Protein AF-A0A7S0WF38-F1 (afdb_monomer_lite)

InterPro domains:
  IPR011990 Tetratricopeptide-like helical domain superfamily [G3DSA:1.25.40.10] (72-192)
  IPR011990 Tetratricopeptide-like helical domain superfamily [SSF48452] (88-186)
  IPR019734 Tetratricopeptide repeat [SM00028] (87-120)
  IPR019734 Tetratricopeptide repeat [SM00028] (128-161)
  IPR019734 Tetratricopeptide repeat [SM00028] (162-195)
  IPR052758 Steroid receptor co-chaperone [PTHR44200] (46-249)

Secondary structure (DSSP, 8-state):
-HHHHHHHHSTT-HHHHHHHHHHHHTT--TT--S-----SHHHHHHHHHHHHHTT-HHHHHHHHHHHHHTT---HHHHHHHHHHHHHHHHHHHHHHHHHTT-HHHHHHHHHHHHHTTTT-GGGHHHHHHHHHHHHHHHHHTT-HHHHHHHHHHHHHH-TT-HHHHHHHHHHHHHTT-HHHHHHHHHHHHHHHHHSSS--HHHHHHHHHHHHHHHHHHHHHHHHHHHHHHGGGS-HHHHTT--TT--TT-

Radius of gyration: 25.92 Å; chains: 1; bounding box: 72×46×80 Å

Organism: NCBI:txid1411642

Structure (mmCIF, N/CA/C/O backbone):
data_AF-A0A7S0WF38-F1
#
_entry.id   AF-A0A7S0WF38-F1
#
loop_
_atom_site.group_PDB
_atom_site.id
_atom_site.type_symbol
_atom_site.label_atom_id
_atom_site.label_alt_id
_atom_site.label_comp_id
_atom_site.label_asym_id
_atom_site.label_entity_id
_atom_site.label_seq_id
_atom_site.pdbx_PDB_ins_code
_atom_site.Cartn_x
_atom_site.Cartn_y
_atom_site.Cartn_z
_atom_site.occupancy
_atom_site.B_iso_or_equiv
_atom_site.auth_seq_id
_atom_site.auth_comp_id
_atom_site.auth_asym_id
_atom_site.auth_atom_id
_atom_site.pdbx_PDB_model_num
ATOM 1 N N . ARG A 1 1 ? 0.171 -3.123 30.421 1.00 80.69 1 ARG A N 1
ATOM 2 C CA . ARG A 1 1 ? -0.201 -1.789 29.886 1.00 80.69 1 ARG A CA 1
ATOM 3 C C . ARG A 1 1 ? 0.989 -1.017 29.299 1.00 80.69 1 ARG A C 1
ATOM 5 O O . ARG A 1 1 ? 1.038 -0.914 28.085 1.00 80.69 1 ARG A O 1
ATOM 12 N N . LEU A 1 2 ? 1.968 -0.555 30.096 1.00 86.88 2 LEU A N 1
ATOM 13 C CA . LEU A 1 2 ? 3.115 0.240 29.596 1.00 86.88 2 LEU A CA 1
ATOM 14 C C . LEU A 1 2 ? 3.888 -0.435 28.449 1.00 86.88 2 LEU A C 1
ATOM 16 O O . LEU A 1 2 ? 4.239 0.218 27.475 1.00 86.88 2 LEU A O 1
ATOM 20 N N . ARG A 1 3 ? 4.089 -1.760 28.518 1.00 89.12 3 ARG A N 1
ATOM 21 C CA . ARG A 1 3 ? 4.707 -2.533 27.427 1.00 89.12 3 ARG A CA 1
ATOM 22 C C . ARG A 1 3 ? 3.927 -2.423 26.110 1.00 89.12 3 ARG A C 1
ATOM 24 O O . ARG A 1 3 ? 4.533 -2.185 25.076 1.00 89.12 3 ARG A O 1
ATOM 31 N N . ALA A 1 4 ? 2.600 -2.558 26.149 1.00 89.31 4 ALA A N 1
ATOM 32 C CA . ALA A 1 4 ? 1.752 -2.416 24.966 1.00 89.31 4 ALA A CA 1
ATOM 33 C C . ALA A 1 4 ? 1.817 -0.988 24.400 1.00 89.31 4 ALA A C 1
ATOM 35 O O . ALA A 1 4 ? 1.954 -0.803 23.196 1.00 89.31 4 ALA A O 1
ATOM 36 N N . GLU A 1 5 ? 1.783 0.024 25.273 1.00 90.00 5 GLU A N 1
ATOM 37 C CA . GLU A 1 5 ? 1.924 1.430 24.876 1.00 90.00 5 GLU A CA 1
ATOM 38 C C . GLU A 1 5 ? 3.274 1.698 24.201 1.00 90.00 5 GLU A C 1
ATOM 40 O O . GLU A 1 5 ? 3.301 2.315 23.139 1.00 90.00 5 GLU A O 1
ATOM 45 N N . ALA A 1 6 ? 4.371 1.183 24.762 1.00 90.50 6 ALA A N 1
ATOM 46 C CA . ALA A 1 6 ? 5.704 1.306 24.181 1.00 90.50 6 ALA A CA 1
ATOM 47 C C . ALA A 1 6 ? 5.804 0.612 22.812 1.00 90.50 6 ALA A C 1
ATOM 49 O O . ALA A 1 6 ? 6.322 1.202 21.866 1.00 90.50 6 ALA A O 1
ATOM 50 N N . LEU A 1 7 ? 5.256 -0.601 22.672 1.00 91.62 7 LEU A N 1
ATOM 51 C CA . LEU A 1 7 ? 5.232 -1.314 21.390 1.00 91.62 7 LEU A CA 1
ATOM 52 C C . LEU A 1 7 ? 4.455 -0.539 20.313 1.00 91.62 7 LEU A C 1
ATOM 54 O O . LEU A 1 7 ? 4.892 -0.497 19.169 1.00 91.62 7 LEU A O 1
ATOM 58 N N . LEU A 1 8 ? 3.354 0.133 20.668 1.00 90.44 8 LEU A N 1
ATOM 59 C CA . LEU A 1 8 ? 2.580 0.959 19.729 1.00 90.44 8 LEU A CA 1
ATOM 60 C C . LEU A 1 8 ? 3.291 2.248 19.286 1.00 90.44 8 LEU A C 1
ATOM 62 O O . LEU A 1 8 ? 2.873 2.857 18.301 1.00 90.44 8 LEU A O 1
ATOM 66 N N . LEU A 1 9 ? 4.326 2.689 20.005 1.00 86.69 9 LEU A N 1
ATOM 67 C CA . LEU A 1 9 ? 5.149 3.838 19.612 1.00 86.69 9 LEU A CA 1
ATOM 68 C C . LEU A 1 9 ? 6.286 3.439 18.662 1.00 86.69 9 LEU A C 1
ATOM 70 O O . LEU A 1 9 ? 6.791 4.288 17.927 1.00 86.69 9 LEU A O 1
ATOM 74 N N . LEU A 1 10 ? 6.684 2.164 18.660 1.00 87.44 10 LEU A N 1
ATOM 75 C CA . LEU A 1 10 ? 7.768 1.663 17.824 1.00 87.44 10 LEU A CA 1
ATOM 76 C C . LEU A 1 10 ? 7.262 1.317 16.408 1.00 87.44 10 LEU A C 1
ATOM 78 O O . LEU A 1 10 ? 6.326 0.524 16.263 1.00 87.44 10 LEU A O 1
ATOM 82 N N . PRO A 1 11 ? 7.885 1.856 15.340 1.00 81.19 11 PRO A N 1
ATOM 83 C CA . PRO A 1 11 ? 7.518 1.521 13.966 1.00 81.19 11 PRO A CA 1
ATOM 84 C C . PRO A 1 11 ? 7.590 0.008 13.708 1.00 81.19 11 PRO A C 1
ATOM 86 O O . PRO A 1 11 ? 8.558 -0.647 14.083 1.00 81.19 11 PRO A O 1
ATOM 89 N N . GLY A 1 12 ? 6.561 -0.554 13.067 1.00 82.00 12 GLY A N 1
ATOM 90 C CA . GLY A 1 12 ? 6.517 -1.974 12.686 1.00 82.00 12 GLY A CA 1
ATOM 91 C C . GLY A 1 12 ? 6.181 -2.961 13.814 1.00 82.00 12 GLY A C 1
ATOM 92 O O . GLY A 1 12 ? 6.011 -4.145 13.544 1.00 82.00 12 GLY A O 1
ATOM 93 N N . ARG A 1 13 ? 6.017 -2.506 15.064 1.00 89.88 13 ARG A N 1
ATOM 94 C CA . ARG A 1 13 ? 5.747 -3.378 16.229 1.00 89.88 13 ARG A CA 1
ATOM 95 C C . ARG A 1 13 ? 4.260 -3.479 16.602 1.00 89.88 13 ARG A C 1
ATOM 97 O O . ARG A 1 13 ? 3.917 -4.078 17.617 1.00 89.88 13 ARG A O 1
ATOM 104 N N . ALA A 1 14 ? 3.361 -2.943 15.772 1.00 89.50 14 ALA A N 1
ATOM 105 C CA . ALA A 1 14 ? 1.917 -2.930 16.031 1.00 89.50 14 ALA A CA 1
ATOM 106 C C . ALA A 1 14 ? 1.301 -4.338 16.147 1.00 89.50 14 ALA A C 1
ATOM 108 O O . ALA A 1 14 ? 0.468 -4.566 17.021 1.00 89.50 14 ALA A O 1
ATOM 109 N N . LYS A 1 15 ? 1.752 -5.295 15.321 1.00 90.19 15 LYS A N 1
ATOM 110 C CA . LYS A 1 15 ? 1.304 -6.698 15.385 1.00 90.19 15 LYS A CA 1
ATOM 111 C C . LYS A 1 15 ? 1.701 -7.367 16.705 1.00 90.19 15 LYS A C 1
ATOM 113 O O . LYS A 1 15 ? 0.881 -8.036 17.319 1.00 90.19 15 LYS A O 1
ATOM 118 N N . GLU A 1 16 ? 2.925 -7.135 17.177 1.00 91.81 16 GLU A N 1
ATOM 119 C CA . GLU A 1 16 ? 3.375 -7.643 18.480 1.00 91.81 16 GLU A CA 1
ATOM 120 C C . GLU A 1 16 ? 2.629 -6.970 19.635 1.00 91.81 16 GLU A C 1
ATOM 122 O O . GLU A 1 16 ? 2.288 -7.627 20.615 1.00 91.81 16 GLU A O 1
ATOM 127 N N . ALA A 1 17 ? 2.339 -5.669 19.518 1.00 92.50 17 ALA A N 1
ATOM 128 C CA . ALA A 1 17 ? 1.516 -4.972 20.498 1.00 92.50 17 ALA A CA 1
ATOM 129 C C . ALA A 1 17 ? 0.131 -5.621 20.615 1.00 92.50 17 ALA A C 1
ATOM 131 O O . ALA A 1 17 ? -0.313 -5.881 21.730 1.00 92.50 17 ALA A O 1
ATOM 132 N N . LEU A 1 18 ? -0.520 -5.906 19.481 1.00 92.50 18 LEU A N 1
ATOM 133 C CA . LEU A 1 18 ? -1.812 -6.593 19.438 1.00 92.50 18 LEU A CA 1
ATOM 134 C C . LEU A 1 18 ? -1.742 -7.986 20.052 1.00 92.50 18 LEU A C 1
ATOM 136 O O . LEU A 1 18 ? -2.530 -8.274 20.945 1.00 92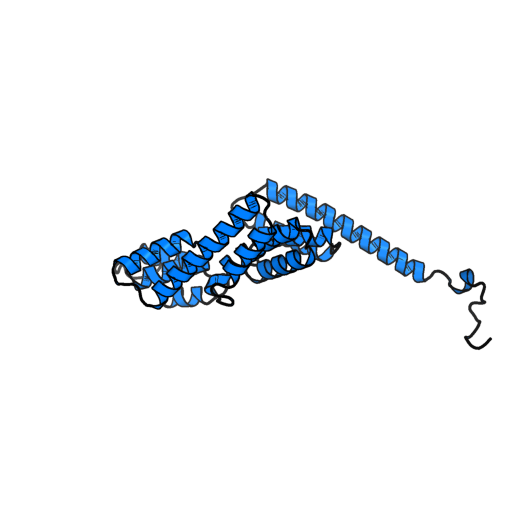.50 18 LEU A O 1
ATOM 140 N N . GLN A 1 19 ? -0.764 -8.799 19.652 1.00 92.12 19 GLN A N 1
ATOM 141 C CA . GLN A 1 19 ? -0.576 -10.134 20.214 1.00 92.12 19 GLN A CA 1
ATOM 142 C C . GLN A 1 19 ? -0.420 -10.081 21.741 1.00 92.12 19 GLN A C 1
ATOM 144 O O . GLN A 1 19 ? -1.109 -10.795 22.464 1.00 92.12 19 GLN A O 1
ATOM 149 N N . TYR A 1 20 ? 0.428 -9.182 22.244 1.00 90.88 20 TYR A N 1
ATOM 150 C CA . TYR A 1 20 ? 0.622 -9.006 23.681 1.00 90.88 20 TYR A CA 1
ATOM 151 C C . TYR A 1 20 ? -0.654 -8.529 24.400 1.00 90.88 20 TYR A C 1
ATOM 153 O O . TYR A 1 20 ? -0.917 -8.948 25.527 1.00 90.88 20 TYR A O 1
ATOM 161 N N . ILE A 1 21 ? -1.451 -7.651 23.777 1.00 90.81 21 ILE A N 1
ATOM 162 C CA . ILE A 1 21 ? -2.747 -7.211 24.319 1.00 90.81 21 ILE A CA 1
ATOM 163 C C . ILE A 1 21 ? -3.721 -8.389 24.386 1.00 90.81 21 ILE A C 1
ATOM 165 O O . ILE A 1 21 ? -4.305 -8.611 25.446 1.00 90.81 21 ILE A O 1
ATOM 169 N N . ASP A 1 22 ? -3.853 -9.157 23.306 1.00 88.88 22 ASP A N 1
ATOM 170 C CA . ASP A 1 22 ? -4.759 -10.302 23.235 1.00 88.88 22 ASP A CA 1
ATOM 171 C C . ASP A 1 22 ? -4.372 -11.367 24.285 1.00 88.88 22 ASP A C 1
ATOM 173 O O . ASP A 1 22 ? -5.226 -11.787 25.069 1.00 88.88 22 ASP A O 1
ATOM 177 N N . GLU A 1 23 ? -3.080 -11.696 24.425 1.00 87.38 23 GLU A N 1
ATOM 178 C CA . GLU A 1 23 ? -2.550 -12.590 25.474 1.00 87.38 23 GLU A CA 1
ATOM 179 C C . GLU A 1 23 ? -2.881 -12.095 26.897 1.00 87.38 23 GLU A C 1
ATOM 181 O O . GLU A 1 23 ? -3.287 -12.879 27.760 1.00 87.38 23 GLU A O 1
ATOM 186 N N . CYS A 1 24 ? -2.758 -10.784 27.147 1.00 83.94 24 CYS A N 1
ATOM 187 C CA . CYS A 1 24 ? -3.115 -10.178 28.435 1.00 83.94 24 CYS A CA 1
ATOM 188 C C . CYS A 1 24 ? -4.618 -10.257 28.724 1.00 83.94 24 CYS A C 1
ATOM 190 O O . CYS A 1 24 ? -5.015 -10.544 29.857 1.00 83.94 24 CYS A O 1
ATOM 192 N N . THR A 1 25 ? -5.456 -10.004 27.717 1.00 82.44 25 THR A N 1
ATOM 193 C CA . THR A 1 25 ? -6.919 -10.061 27.863 1.00 82.44 25 THR A CA 1
ATOM 194 C C . THR A 1 25 ? -7.440 -11.491 28.009 1.00 82.44 25 THR A C 1
ATOM 196 O O . THR A 1 25 ? -8.437 -11.701 28.694 1.00 82.44 25 THR A O 1
ATOM 199 N N . ALA A 1 26 ? -6.736 -12.479 27.448 1.00 80.25 26 ALA A N 1
ATOM 200 C CA . ALA A 1 26 ? -7.048 -13.901 27.583 1.00 80.25 26 ALA A CA 1
ATOM 201 C C . ALA A 1 26 ? -6.577 -14.516 28.919 1.00 80.25 26 ALA A C 1
ATOM 203 O O . ALA A 1 26 ? -6.845 -15.686 29.181 1.00 80.25 26 ALA A O 1
ATOM 204 N N . GLY A 1 27 ? -5.865 -13.756 29.764 1.00 68.88 27 GLY A N 1
ATOM 205 C CA . GLY A 1 27 ? -5.303 -14.257 31.025 1.00 68.88 27 GLY A CA 1
ATOM 206 C C . GLY A 1 27 ? -4.085 -15.176 30.847 1.00 68.88 27 GLY A C 1
ATOM 207 O O . GLY A 1 27 ? -3.728 -15.900 31.770 1.00 68.88 27 GLY A O 1
ATOM 208 N N . ALA A 1 28 ? -3.438 -15.148 29.678 1.00 58.94 28 ALA A N 1
ATOM 209 C CA . ALA A 1 28 ? -2.385 -16.082 29.276 1.00 58.94 28 ALA A CA 1
ATOM 210 C C . ALA A 1 28 ? -0.963 -15.490 29.372 1.00 58.94 28 ALA A C 1
ATOM 212 O O . ALA A 1 28 ? -0.080 -15.867 28.604 1.00 58.94 28 ALA A O 1
ATOM 213 N N . VAL A 1 29 ? -0.711 -14.545 30.286 1.00 57.44 29 VAL A N 1
ATOM 214 C CA . VAL A 1 29 ? 0.605 -13.885 30.383 1.00 57.44 29 VAL A CA 1
ATOM 215 C C . VAL A 1 29 ? 1.622 -14.794 31.093 1.00 57.44 29 VAL A C 1
ATOM 217 O O . VAL A 1 29 ? 1.425 -15.108 32.271 1.00 57.44 29 VAL A O 1
ATOM 220 N N . PRO A 1 30 ? 2.752 -15.166 30.457 1.00 50.16 30 PRO A N 1
ATOM 221 C CA . PRO A 1 30 ? 3.796 -15.949 31.113 1.00 50.16 30 PRO A CA 1
ATOM 222 C C . PRO A 1 30 ? 4.412 -15.161 32.280 1.00 50.16 30 PRO A C 1
ATOM 224 O O . PRO A 1 30 ? 4.958 -14.075 32.085 1.00 50.16 30 PRO A O 1
ATOM 227 N N . GLY A 1 31 ? 4.327 -15.704 33.498 1.00 54.19 31 GLY A N 1
ATOM 228 C CA . GLY A 1 31 ? 4.930 -15.116 34.703 1.00 54.19 31 GLY A CA 1
ATOM 229 C C . GLY A 1 31 ? 4.050 -14.135 35.490 1.00 54.19 31 GLY A C 1
ATOM 230 O O . GLY A 1 31 ? 4.515 -13.594 36.492 1.00 54.19 31 GLY A O 1
ATOM 231 N N . ALA A 1 32 ? 2.792 -13.913 35.094 1.00 52.75 32 ALA A N 1
ATOM 232 C CA . ALA A 1 32 ? 1.832 -13.189 35.926 1.00 52.75 32 ALA A CA 1
ATOM 233 C C . ALA A 1 32 ? 1.121 -14.159 36.886 1.00 52.75 32 ALA A C 1
ATOM 235 O O . ALA A 1 32 ? 0.613 -15.197 36.469 1.00 52.75 32 ALA A O 1
ATOM 236 N N . SER A 1 33 ? 1.071 -13.810 38.177 1.00 48.44 33 SER A N 1
ATOM 237 C CA . SER A 1 33 ? 0.148 -14.433 39.138 1.00 48.44 33 SER A CA 1
ATOM 238 C C . SER A 1 33 ? -1.272 -14.386 38.564 1.00 48.44 33 SER A C 1
ATOM 240 O O . SER A 1 33 ? -1.632 -13.362 37.978 1.00 48.44 33 SER A O 1
ATOM 242 N N . ALA A 1 34 ? -2.039 -15.474 38.723 1.00 50.47 34 ALA A N 1
ATOM 243 C CA . ALA A 1 34 ? -3.404 -15.716 38.229 1.00 50.47 34 ALA A CA 1
ATOM 244 C C . ALA A 1 34 ? -4.458 -14.735 38.794 1.00 50.47 34 ALA A C 1
ATOM 246 O O . ALA A 1 34 ? -5.478 -15.117 39.363 1.00 50.47 34 ALA A O 1
ATOM 247 N N . SER A 1 35 ? -4.181 -13.444 38.674 1.00 54.44 35 SER A N 1
ATOM 248 C CA . SER A 1 35 ? -5.091 -12.341 38.920 1.00 54.44 35 SER A CA 1
ATOM 249 C C . SER A 1 35 ? -5.891 -12.085 37.647 1.00 54.44 35 SER A C 1
ATOM 251 O O . SER A 1 35 ? -5.394 -12.318 36.547 1.00 54.44 35 SER A O 1
ATOM 253 N N . LEU A 1 36 ? -7.152 -11.693 37.843 1.00 54.34 36 LEU A N 1
ATOM 254 C CA . LEU A 1 36 ? -8.209 -11.514 36.842 1.00 54.34 36 LEU A CA 1
ATOM 255 C C . LEU A 1 36 ? -7.698 -11.043 35.468 1.00 54.34 36 LEU A C 1
ATOM 257 O O . LEU A 1 36 ? -6.795 -10.202 35.414 1.00 54.34 36 LEU A O 1
ATOM 261 N N . PRO A 1 37 ? -8.301 -11.527 34.363 1.00 60.28 37 PRO A N 1
ATOM 262 C CA . PRO A 1 37 ? -7.899 -11.113 33.028 1.00 60.28 37 PRO A CA 1
ATOM 263 C C . PRO A 1 37 ? -7.911 -9.587 32.937 1.00 60.28 37 PRO A C 1
ATOM 265 O O . PRO A 1 37 ? -8.772 -8.914 33.510 1.00 60.28 37 PRO A O 1
ATOM 268 N N . PHE A 1 38 ? -6.919 -9.037 32.242 1.00 66.50 38 PHE A N 1
ATOM 269 C CA . PHE A 1 38 ? -6.748 -7.600 32.089 1.00 66.50 38 PHE A CA 1
ATOM 270 C C . PHE A 1 38 ? -7.816 -7.038 31.136 1.00 66.50 38 PHE A C 1
ATOM 272 O O . PHE A 1 38 ? -7.544 -6.700 29.988 1.00 66.50 38 PHE A O 1
ATOM 279 N N . THR A 1 39 ? -9.057 -6.973 31.611 1.00 69.00 39 THR A N 1
ATOM 280 C CA . THR A 1 39 ? -10.247 -6.572 30.855 1.00 69.00 39 THR A CA 1
ATOM 281 C C . THR A 1 39 ? -10.710 -5.179 31.273 1.00 69.00 39 THR A C 1
ATOM 283 O O . THR A 1 39 ? -10.576 -4.800 32.434 1.00 69.00 39 THR A O 1
ATOM 286 N N . GLY A 1 40 ? -11.255 -4.404 30.333 1.00 82.19 40 GLY A N 1
ATOM 287 C CA . GLY A 1 40 ? -11.838 -3.082 30.594 1.00 82.19 40 GLY A CA 1
ATOM 288 C C . GLY A 1 40 ? -11.438 -2.023 29.567 1.00 82.19 40 GLY A C 1
ATOM 289 O O . GLY A 1 40 ? -10.612 -2.275 28.682 1.00 82.19 40 GLY A O 1
ATOM 290 N N . ALA A 1 41 ? -12.000 -0.820 29.716 1.00 87.06 41 ALA A N 1
ATOM 291 C CA . ALA A 1 41 ? -11.835 0.279 28.766 1.00 87.06 41 ALA A CA 1
ATOM 292 C C . ALA A 1 41 ? -10.372 0.602 28.394 1.00 87.06 41 ALA A C 1
ATOM 294 O O . ALA A 1 41 ? -10.094 0.765 27.205 1.00 87.06 41 ALA A O 1
ATOM 295 N N . PRO A 1 42 ? -9.390 0.623 29.327 1.00 88.19 42 PRO A N 1
ATOM 296 C CA . PRO A 1 42 ? -8.001 0.916 28.967 1.00 88.19 42 PRO A CA 1
ATOM 297 C C . PRO A 1 42 ? -7.370 -0.119 28.028 1.00 88.19 42 PRO A C 1
ATOM 299 O O . PRO A 1 42 ? -6.551 0.241 27.184 1.00 88.19 42 PRO A O 1
ATOM 302 N N . TRP A 1 43 ? -7.730 -1.397 28.163 1.00 89.19 43 TRP A N 1
ATOM 303 C CA . TRP A 1 43 ? -7.182 -2.469 27.328 1.00 89.19 43 TRP A CA 1
ATOM 304 C C . TRP A 1 43 ? -7.874 -2.542 25.972 1.00 89.19 43 TRP A C 1
ATOM 306 O O . TRP A 1 43 ? -7.191 -2.683 24.962 1.00 89.19 43 TRP A O 1
ATOM 316 N N . GLN A 1 44 ? -9.190 -2.330 25.929 1.00 90.12 44 GLN A N 1
ATOM 317 C CA . GLN A 1 44 ? -9.931 -2.171 24.673 1.00 90.12 44 GLN A CA 1
ATOM 318 C C . GLN A 1 44 ? -9.452 -0.948 23.884 1.00 90.12 44 GLN A C 1
ATOM 320 O O . GLN A 1 44 ? -9.247 -1.031 22.676 1.00 90.12 44 GLN A O 1
ATOM 325 N N . TRP A 1 45 ? -9.154 0.164 24.563 1.00 92.00 45 TRP A N 1
ATOM 326 C CA . TRP A 1 45 ? -8.538 1.337 23.940 1.00 92.00 45 TRP A CA 1
ATOM 327 C C . TRP A 1 45 ? -7.173 1.017 23.316 1.00 92.00 45 TRP A C 1
ATOM 329 O O . TRP A 1 45 ? -6.890 1.406 22.180 1.00 92.00 45 TRP A O 1
ATOM 339 N N . LEU A 1 46 ? -6.315 0.283 24.031 1.00 92.56 46 LEU A N 1
ATOM 340 C CA . LEU A 1 46 ? -5.025 -0.145 23.487 1.00 92.56 46 LEU A CA 1
ATOM 341 C C . LEU A 1 46 ? -5.187 -1.102 22.307 1.00 92.56 46 LEU A C 1
ATOM 343 O O . LEU A 1 46 ? -4.460 -0.964 21.321 1.00 92.56 46 LEU A O 1
ATOM 347 N N . ARG A 1 47 ? -6.155 -2.020 22.381 1.00 93.88 47 ARG A N 1
ATOM 348 C CA . ARG A 1 47 ? -6.483 -2.939 21.291 1.00 93.88 47 ARG A CA 1
ATOM 349 C C . ARG A 1 47 ? -6.926 -2.174 20.048 1.00 93.88 47 ARG A C 1
ATOM 351 O O . ARG A 1 47 ? -6.323 -2.346 18.994 1.00 93.88 47 ARG A O 1
ATOM 358 N N . ALA A 1 48 ? -7.865 -1.237 20.185 1.00 94.38 48 ALA A N 1
ATOM 359 C CA . ALA A 1 48 ? -8.313 -0.363 19.102 1.00 94.38 48 ALA A CA 1
ATOM 360 C C . ALA A 1 48 ? -7.156 0.400 18.436 1.00 94.38 48 ALA A C 1
ATOM 362 O O . ALA A 1 48 ? -7.061 0.454 17.208 1.00 94.38 48 ALA A O 1
ATOM 363 N N . ARG A 1 49 ? -6.223 0.947 19.229 1.00 94.44 49 ARG A N 1
ATOM 364 C CA . ARG A 1 49 ? -5.016 1.600 18.696 1.00 94.44 49 ARG A CA 1
ATOM 365 C C . ARG A 1 49 ? -4.108 0.634 17.939 1.00 94.44 49 ARG A C 1
ATOM 367 O O . ARG A 1 49 ? -3.543 1.033 16.923 1.00 94.44 49 ARG A O 1
ATOM 374 N N . GLY A 1 50 ? -3.948 -0.596 18.422 1.00 94.62 50 GLY A N 1
ATOM 375 C CA . GLY A 1 50 ? -3.169 -1.632 17.742 1.00 94.62 50 GLY A CA 1
ATOM 376 C C . GLY A 1 50 ? -3.793 -2.076 16.422 1.00 94.62 50 GLY A C 1
ATOM 377 O O . GLY A 1 50 ? -3.076 -2.209 15.427 1.00 94.62 50 GLY A O 1
ATOM 378 N N . LEU A 1 51 ? -5.119 -2.226 16.390 1.00 95.50 51 LEU A N 1
ATOM 379 C CA . LEU A 1 51 ? -5.886 -2.565 15.188 1.00 95.50 51 LEU A CA 1
ATOM 380 C C . LEU A 1 51 ? -5.733 -1.457 14.147 1.00 95.50 51 LEU A C 1
ATOM 382 O O . LEU A 1 51 ? -5.313 -1.712 13.017 1.00 95.50 51 LEU A O 1
ATOM 386 N N . TYR A 1 52 ? -5.927 -0.207 14.572 1.00 95.25 52 TYR A N 1
ATOM 387 C CA . TYR A 1 52 ? -5.700 0.964 13.735 1.00 95.25 52 TYR A CA 1
ATOM 388 C C . TYR A 1 52 ? -4.260 1.005 13.190 1.00 95.25 52 TYR A C 1
ATOM 390 O O . TYR A 1 52 ? -4.053 1.156 11.985 1.00 95.25 52 TYR A O 1
ATOM 398 N N . ALA A 1 53 ? -3.261 0.795 14.056 1.00 94.06 53 ALA A N 1
ATOM 399 C CA . ALA A 1 53 ? -1.846 0.768 13.678 1.00 94.06 53 ALA A CA 1
ATOM 400 C C . ALA A 1 53 ? -1.478 -0.353 12.705 1.00 94.06 53 ALA A C 1
ATOM 402 O O . ALA A 1 53 ? -0.521 -0.219 11.941 1.00 94.06 53 ALA A O 1
ATOM 403 N N . SER A 1 54 ? -2.260 -1.428 12.702 1.00 92.88 54 SER A N 1
ATOM 404 C CA . SER A 1 54 ? -2.107 -2.572 11.806 1.00 92.88 54 SER A CA 1
ATOM 405 C C . SER A 1 54 ? -2.988 -2.472 10.554 1.00 92.88 54 SER A C 1
ATOM 407 O O . SER A 1 54 ? -3.086 -3.449 9.815 1.00 92.88 54 SER A O 1
ATOM 409 N N . ASN A 1 55 ? -3.616 -1.312 10.294 1.00 94.25 55 ASN A N 1
ATOM 410 C CA . ASN A 1 55 ? -4.550 -1.084 9.180 1.00 94.25 55 ASN A CA 1
ATOM 411 C C . ASN A 1 55 ? -5.798 -2.006 9.202 1.00 94.25 55 ASN A C 1
ATOM 413 O O . ASN A 1 55 ? -6.447 -2.218 8.178 1.00 94.25 55 ASN A O 1
ATOM 417 N N . GLN A 1 56 ? -6.168 -2.516 10.377 1.00 94.81 56 GLN A N 1
ATOM 418 C CA . GLN A 1 56 ? -7.413 -3.251 10.635 1.00 94.81 56 GLN A CA 1
ATOM 419 C C . GLN A 1 56 ? -8.492 -2.247 11.062 1.00 94.81 56 GLN A C 1
ATOM 421 O O . GLN A 1 56 ? -8.832 -2.117 12.237 1.00 94.81 56 GLN A O 1
ATOM 426 N N . LEU A 1 57 ? -8.906 -1.400 10.110 1.00 94.56 57 LEU A N 1
ATOM 427 C CA . LEU A 1 57 ? -9.765 -0.248 10.402 1.00 94.56 57 LEU A CA 1
ATOM 428 C C . LEU A 1 57 ? -11.178 -0.654 10.820 1.00 94.56 57 LEU A C 1
ATOM 430 O O . LEU A 1 57 ? -11.743 0.005 11.684 1.00 94.56 57 LEU A O 1
ATOM 434 N N . ASP A 1 58 ? -11.734 -1.714 10.238 1.00 94.00 58 ASP A N 1
ATOM 435 C CA . ASP A 1 58 ? -13.112 -2.127 10.512 1.00 94.00 58 ASP A CA 1
ATOM 436 C C . ASP A 1 58 ? -13.228 -2.667 11.946 1.00 94.00 58 ASP A C 1
ATOM 438 O O . ASP A 1 58 ? -14.109 -2.262 12.709 1.00 94.00 58 ASP A O 1
ATOM 442 N N . GLU A 1 59 ? -12.264 -3.488 12.363 1.00 95.06 59 GLU A N 1
ATOM 443 C CA . GLU A 1 59 ? -12.150 -3.992 13.730 1.00 95.06 59 GLU A CA 1
ATOM 444 C C . GLU A 1 59 ? -11.847 -2.863 14.724 1.00 95.06 59 GLU A C 1
ATOM 446 O O . GLU A 1 59 ? -12.418 -2.826 15.816 1.00 95.06 59 GLU A O 1
ATOM 451 N N . ALA A 1 60 ? -10.980 -1.912 14.352 1.00 95.62 60 ALA A N 1
ATOM 452 C CA . ALA A 1 60 ? -10.695 -0.746 15.186 1.00 95.62 60 ALA A CA 1
ATOM 453 C C . ALA A 1 60 ? -11.951 0.110 15.409 1.00 95.62 60 ALA A C 1
ATOM 455 O O . ALA A 1 60 ? -12.206 0.543 16.532 1.00 95.62 60 ALA A O 1
ATOM 456 N N . VAL A 1 61 ? -12.744 0.339 14.357 1.00 95.94 61 VAL A N 1
ATOM 457 C CA . VAL A 1 61 ? -14.012 1.077 14.437 1.00 95.94 61 VAL A CA 1
ATOM 458 C C . VAL A 1 61 ? -14.995 0.357 15.358 1.00 95.94 61 VAL A C 1
ATOM 460 O O . VAL A 1 61 ? -15.577 1.010 16.222 1.00 95.94 61 VAL A O 1
ATOM 463 N N . ALA A 1 62 ? -15.134 -0.965 15.233 1.00 95.19 62 ALA A N 1
ATOM 464 C CA . ALA A 1 62 ? -16.029 -1.750 16.083 1.00 95.19 62 ALA A CA 1
ATOM 465 C C . ALA A 1 62 ? -15.661 -1.644 17.578 1.00 95.19 62 ALA A C 1
ATOM 467 O O . ALA A 1 62 ? -16.530 -1.391 18.415 1.00 95.19 62 ALA A O 1
ATOM 468 N N . GLU A 1 63 ? -14.373 -1.763 17.918 1.00 93.19 63 GLU A N 1
ATOM 469 C CA . GLU A 1 63 ? -13.887 -1.601 19.299 1.00 93.19 63 GLU A CA 1
ATOM 470 C C . GLU A 1 63 ? -14.158 -0.192 19.849 1.00 93.19 63 GLU A C 1
ATOM 472 O O . GLU A 1 63 ? -14.641 -0.026 20.972 1.00 93.19 63 GLU A O 1
ATOM 477 N N . LEU A 1 64 ? -13.891 0.843 19.047 1.00 94.19 64 LEU A N 1
ATOM 478 C CA . LEU A 1 64 ? -14.083 2.237 19.454 1.00 94.19 64 LEU A CA 1
ATOM 479 C C . LEU A 1 64 ? -15.564 2.596 19.624 1.00 94.19 64 LEU A C 1
ATOM 481 O O . LEU A 1 64 ? -15.913 3.298 20.573 1.00 94.19 64 LEU A O 1
ATOM 485 N N . GLN A 1 65 ? -16.444 2.077 18.765 1.00 94.44 65 GLN A N 1
ATOM 486 C CA . GLN A 1 65 ? -17.895 2.214 18.927 1.00 94.44 65 GLN A CA 1
ATOM 487 C C . GLN A 1 65 ? -18.382 1.532 20.208 1.00 94.44 65 GLN A C 1
ATOM 489 O O . GLN A 1 65 ? -19.207 2.092 20.931 1.00 94.44 65 GLN A O 1
ATOM 494 N N . GLY A 1 66 ? -17.835 0.357 20.534 1.00 91.56 66 GLY A N 1
ATOM 495 C CA . GLY A 1 66 ? -18.135 -0.339 21.783 1.00 91.56 66 GLY A CA 1
ATOM 496 C C . GLY A 1 66 ? -17.725 0.451 23.031 1.00 91.56 66 GLY A C 1
ATOM 497 O O . GLY A 1 66 ? -18.408 0.368 24.053 1.00 91.56 66 GLY A O 1
ATOM 498 N N . LEU A 1 67 ? -16.625 1.210 22.975 1.00 90.25 67 LEU A N 1
ATOM 499 C CA . LEU A 1 67 ? -16.210 2.126 24.049 1.00 90.25 67 LEU A CA 1
ATOM 500 C C . LEU A 1 67 ? -17.124 3.353 24.140 1.00 90.25 67 LEU A C 1
ATOM 502 O O . LEU A 1 67 ? -17.552 3.722 25.235 1.00 90.25 67 LEU A O 1
ATOM 506 N N . GLN A 1 68 ? -17.461 3.953 22.996 1.00 91.25 68 GLN A N 1
ATOM 507 C CA . GLN A 1 68 ? -18.347 5.115 22.924 1.00 91.25 68 GLN A CA 1
ATOM 508 C C . GLN A 1 68 ? -19.743 4.797 23.482 1.00 91.25 68 GLN A C 1
ATOM 510 O O . GLN A 1 68 ? -20.265 5.549 24.300 1.00 91.25 68 GLN A O 1
ATOM 515 N N . ALA A 1 69 ? -20.321 3.650 23.112 1.00 89.19 69 ALA A N 1
ATOM 516 C CA . ALA A 1 69 ? -21.653 3.233 23.559 1.00 89.19 69 ALA A CA 1
ATOM 517 C C . ALA A 1 69 ? -21.760 3.030 25.082 1.00 89.19 69 ALA A C 1
ATOM 519 O O . ALA A 1 69 ? -22.838 3.190 25.649 1.00 89.19 69 ALA A O 1
ATOM 520 N N . ARG A 1 70 ? -20.651 2.695 25.753 1.00 86.88 70 ARG A N 1
ATOM 521 C CA . ARG A 1 70 ? -20.587 2.540 27.217 1.00 86.88 70 ARG A CA 1
ATOM 522 C C . ARG A 1 70 ? -20.299 3.844 27.963 1.00 86.88 70 ARG A C 1
ATOM 524 O O . ARG A 1 70 ? -20.249 3.830 29.188 1.00 86.88 70 ARG A O 1
ATOM 531 N N . GLY A 1 71 ? -20.088 4.955 27.253 1.00 82.50 71 GLY A N 1
ATOM 532 C CA . GLY A 1 71 ? -19.631 6.209 27.858 1.00 82.50 71 GLY A CA 1
ATOM 533 C C . GLY A 1 71 ? -18.190 6.139 28.379 1.00 82.50 71 GLY A C 1
ATOM 534 O O . GLY A 1 71 ? -17.783 6.970 29.182 1.00 82.50 71 GLY A O 1
ATOM 535 N N . GLU A 1 72 ? -17.415 5.146 27.930 1.00 78.12 72 GLU A N 1
ATOM 536 C CA . GLU A 1 72 ? -16.012 4.928 28.311 1.00 78.12 72 GLU A CA 1
ATOM 537 C C . GLU A 1 72 ? -15.034 5.502 27.262 1.00 78.12 72 GLU A C 1
ATOM 539 O O . GLU A 1 72 ? -13.815 5.334 27.365 1.00 78.12 72 GLU A O 1
ATOM 544 N N . GLY A 1 73 ? -15.559 6.166 26.227 1.00 70.38 73 GLY A N 1
ATOM 545 C CA . GLY A 1 73 ? -14.783 6.816 25.178 1.00 70.38 73 GLY A CA 1
ATOM 546 C C . GLY A 1 73 ? -14.161 8.121 25.667 1.00 70.38 73 GLY A C 1
ATOM 547 O O . GLY A 1 73 ? -14.846 9.124 25.812 1.00 70.38 73 GLY A O 1
ATOM 548 N N . ALA A 1 74 ? -12.847 8.131 25.893 1.00 80.69 74 ALA A N 1
ATOM 549 C CA . ALA A 1 74 ? -12.112 9.386 26.034 1.00 80.69 74 ALA A CA 1
ATOM 550 C C . ALA A 1 74 ? -12.157 10.180 24.712 1.00 80.69 74 ALA A C 1
ATOM 552 O O . ALA A 1 74 ? -12.247 9.579 23.643 1.00 80.69 74 ALA A O 1
ATOM 553 N N . GLU A 1 75 ? -11.970 11.501 24.762 1.00 87.81 75 GLU A N 1
ATOM 554 C CA . GLU A 1 75 ? -11.886 12.376 23.573 1.00 87.81 75 GLU A CA 1
ATOM 555 C C . GLU A 1 75 ? -10.920 11.822 22.504 1.00 87.81 75 GLU A C 1
ATOM 557 O O . GLU A 1 75 ? -11.206 11.808 21.308 1.00 87.81 75 GLU A O 1
ATOM 562 N N . ALA A 1 76 ? -9.792 11.250 22.939 1.00 88.56 76 ALA A N 1
ATOM 563 C CA . ALA A 1 76 ? -8.828 10.602 22.053 1.00 88.56 76 ALA A CA 1
ATOM 564 C C . ALA A 1 76 ? -9.396 9.377 21.305 1.00 88.56 76 ALA A C 1
ATOM 566 O O . ALA A 1 76 ? -8.985 9.108 20.174 1.00 88.56 76 ALA A O 1
ATOM 567 N N . ALA A 1 77 ? -10.314 8.627 21.920 1.00 90.38 77 ALA A N 1
ATOM 568 C CA . ALA A 1 77 ? -10.984 7.486 21.304 1.00 90.38 77 ALA A CA 1
ATOM 569 C C . ALA A 1 77 ? -12.030 7.927 20.278 1.00 90.38 77 ALA A C 1
ATOM 571 O O . ALA A 1 77 ? -12.077 7.363 19.186 1.00 90.38 77 ALA A O 1
ATOM 572 N N . GLU A 1 78 ? -12.792 8.976 20.579 1.00 91.19 78 GLU A N 1
ATOM 573 C CA . GLU A 1 78 ? -13.753 9.568 19.642 1.00 91.19 78 GLU A CA 1
ATOM 574 C C . GLU A 1 78 ? -13.048 10.160 18.415 1.00 91.19 78 GLU A C 1
ATOM 576 O O . GLU A 1 78 ? -13.428 9.888 17.273 1.00 91.19 78 GLU A O 1
ATOM 581 N N . ALA A 1 79 ? -11.947 10.884 18.632 1.00 92.50 79 ALA A N 1
ATOM 582 C CA . ALA A 1 79 ? -11.119 11.398 17.548 1.00 92.50 79 ALA A CA 1
ATOM 583 C C . ALA A 1 79 ? -10.524 10.263 16.696 1.00 92.50 79 ALA A C 1
ATOM 585 O O . ALA A 1 79 ? -10.486 10.356 15.467 1.00 92.50 79 ALA A O 1
ATOM 586 N N . LEU A 1 80 ? -10.055 9.171 17.315 1.00 93.75 80 LEU A N 1
ATOM 587 C CA . LEU A 1 80 ? -9.537 8.023 16.566 1.00 93.75 80 LEU A CA 1
ATOM 588 C C . LEU A 1 80 ? -10.640 7.321 15.764 1.00 93.75 80 LEU A C 1
ATOM 590 O O . LEU A 1 80 ? -10.382 6.920 14.630 1.00 93.75 80 LEU A O 1
ATOM 594 N N . LEU A 1 81 ? -11.852 7.221 16.315 1.00 94.88 81 LEU A N 1
ATOM 595 C CA . LEU A 1 81 ? -13.014 6.638 15.645 1.00 94.88 81 LEU A CA 1
ATOM 596 C C . LEU A 1 81 ? -13.377 7.427 14.387 1.00 94.88 81 LEU A C 1
ATOM 598 O O . LEU A 1 81 ? -13.447 6.845 13.304 1.00 94.88 81 LEU A O 1
ATOM 602 N N . ALA A 1 82 ? -13.526 8.748 14.512 1.00 94.75 82 ALA A N 1
ATOM 603 C CA . ALA A 1 82 ? -13.832 9.625 13.384 1.00 94.75 82 ALA A CA 1
ATOM 604 C C . ALA A 1 82 ? -12.761 9.523 12.283 1.00 94.75 82 ALA A C 1
ATOM 606 O O . ALA A 1 82 ? -13.082 9.383 11.101 1.00 94.75 82 ALA A O 1
ATOM 607 N N . ASN A 1 83 ? -11.481 9.506 12.672 1.00 94.94 83 ASN A N 1
ATOM 608 C CA . ASN A 1 83 ? -10.371 9.333 11.736 1.00 94.94 83 ASN A CA 1
ATOM 609 C C . ASN A 1 83 ? -10.409 7.971 11.030 1.00 94.94 83 ASN A C 1
ATOM 611 O O . ASN A 1 83 ? -10.245 7.914 9.812 1.00 94.94 83 ASN A O 1
ATOM 615 N N . ALA A 1 84 ? -10.626 6.879 11.770 1.00 95.50 84 ALA A N 1
ATOM 616 C CA . ALA A 1 84 ? -10.684 5.529 11.212 1.00 95.50 84 ALA A CA 1
ATOM 617 C C . ALA A 1 84 ? -11.842 5.375 10.216 1.00 95.50 84 ALA A C 1
ATOM 619 O O . ALA A 1 84 ? -11.647 4.837 9.125 1.00 95.50 84 ALA A O 1
ATOM 620 N N . GLN A 1 85 ? -13.019 5.915 10.546 1.00 96.12 85 GLN A N 1
ATOM 621 C CA . GLN A 1 85 ? -14.186 5.916 9.662 1.00 96.12 85 GLN A CA 1
ATOM 622 C C . GLN A 1 85 ? -13.934 6.725 8.387 1.00 96.12 85 GLN A C 1
ATOM 624 O O . GLN A 1 85 ? -14.173 6.226 7.286 1.00 96.12 85 GLN A O 1
ATOM 629 N N . ALA A 1 86 ? -13.406 7.945 8.513 1.00 96.19 86 ALA A N 1
ATOM 630 C CA . ALA A 1 86 ? -13.106 8.788 7.362 1.00 96.19 86 ALA A CA 1
ATOM 631 C C . ALA A 1 86 ? -12.044 8.134 6.453 1.00 96.19 86 ALA A C 1
ATOM 633 O O . ALA A 1 86 ? -12.208 8.083 5.231 1.00 96.19 86 ALA A O 1
ATOM 634 N N . GLN A 1 87 ? -10.995 7.548 7.037 1.00 96.56 87 GLN A N 1
ATOM 635 C CA . GLN A 1 87 ? -9.967 6.808 6.302 1.00 96.56 87 GLN A CA 1
ATOM 636 C C . GLN A 1 87 ? -10.539 5.599 5.560 1.00 96.56 87 GLN A C 1
ATOM 638 O O . GLN A 1 87 ? -10.260 5.418 4.370 1.00 96.56 87 GLN A O 1
ATOM 643 N N . ALA A 1 88 ? -11.359 4.787 6.233 1.00 95.75 88 ALA A N 1
ATOM 644 C CA . ALA A 1 88 ? -12.022 3.637 5.628 1.00 95.75 88 ALA A CA 1
ATOM 645 C C . ALA A 1 88 ? -12.937 4.068 4.472 1.00 95.75 88 ALA A C 1
ATOM 647 O O . ALA A 1 88 ? -12.871 3.484 3.388 1.00 95.75 88 ALA A O 1
ATOM 648 N N . GLN A 1 89 ? -13.710 5.142 4.657 1.00 97.38 89 GLN A N 1
ATOM 649 C CA . GLN A 1 89 ? -14.612 5.680 3.642 1.00 97.38 89 GLN A CA 1
ATOM 650 C C . GLN A 1 89 ? -13.859 6.181 2.402 1.00 97.38 89 GLN A C 1
ATOM 652 O O . GLN A 1 89 ? -14.214 5.815 1.280 1.00 97.38 89 GLN A O 1
ATOM 657 N N . HIS A 1 90 ? -12.824 7.008 2.570 1.00 97.94 90 HIS A N 1
ATOM 658 C CA . HIS A 1 90 ? -12.055 7.543 1.443 1.00 97.94 90 HIS A CA 1
ATOM 659 C C . HIS A 1 90 ? -11.266 6.451 0.708 1.00 97.94 90 HIS A C 1
ATOM 661 O O . HIS A 1 90 ? -11.278 6.417 -0.525 1.00 97.94 90 HIS A O 1
ATOM 667 N N . LYS A 1 91 ? -10.668 5.499 1.441 1.00 97.44 91 LYS A N 1
ATOM 668 C CA . LYS A 1 91 ? -10.039 4.305 0.851 1.00 97.44 91 LYS A CA 1
ATOM 669 C C . LYS A 1 91 ? -11.059 3.476 0.061 1.00 97.44 91 LYS A C 1
ATOM 671 O O . LYS A 1 91 ? -10.764 3.062 -1.057 1.00 97.44 91 LYS A O 1
ATOM 676 N N . GLY A 1 92 ? -12.254 3.261 0.617 1.00 97.94 92 GLY A N 1
ATOM 677 C CA . GLY A 1 92 ? -13.353 2.546 -0.036 1.00 97.94 92 GLY A CA 1
ATOM 678 C C . GLY A 1 92 ? -13.783 3.209 -1.345 1.00 97.94 92 GLY A C 1
ATOM 679 O O . GLY A 1 92 ? -13.763 2.562 -2.389 1.00 97.94 92 GLY A O 1
ATOM 680 N N . LYS A 1 93 ? -14.041 4.525 -1.322 1.00 98.31 93 LYS A N 1
ATOM 681 C CA . LYS A 1 93 ? -14.346 5.317 -2.529 1.00 98.31 93 LYS A CA 1
ATOM 682 C C . LYS A 1 93 ? -13.248 5.192 -3.588 1.00 98.31 93 LYS A C 1
ATOM 684 O O . LYS A 1 93 ? -13.552 4.999 -4.762 1.00 98.31 93 LYS A O 1
ATOM 689 N N . GLY A 1 94 ? -11.979 5.272 -3.180 1.00 98.44 94 GLY A N 1
ATOM 690 C CA . GLY A 1 94 ? -10.841 5.094 -4.083 1.00 98.44 94 GLY A CA 1
ATOM 691 C C . GLY A 1 94 ? -10.829 3.717 -4.745 1.00 98.44 94 GLY A C 1
ATOM 692 O O . GLY A 1 94 ? -10.689 3.623 -5.965 1.00 98.44 94 GLY A O 1
ATOM 693 N N . ASN A 1 95 ? -11.062 2.659 -3.964 1.00 98.38 95 ASN A N 1
ATOM 694 C CA . ASN A 1 95 ? -11.149 1.291 -4.476 1.00 98.38 95 ASN A CA 1
ATOM 695 C C . ASN A 1 95 ? -12.314 1.127 -5.469 1.00 98.38 95 ASN A C 1
ATOM 697 O O . ASN A 1 95 ? -12.154 0.474 -6.500 1.00 98.38 95 ASN A O 1
ATOM 701 N N . ASP A 1 96 ? -13.472 1.725 -5.188 1.00 98.56 96 ASP A N 1
ATOM 702 C CA . ASP A 1 96 ? -14.648 1.642 -6.059 1.00 98.56 96 ASP A CA 1
ATOM 703 C C . ASP A 1 96 ? -14.442 2.390 -7.378 1.00 98.56 96 ASP A C 1
ATOM 705 O O . ASP A 1 96 ? -14.778 1.869 -8.443 1.00 98.56 96 ASP A O 1
ATOM 709 N N . HIS A 1 97 ? -13.849 3.586 -7.336 1.00 98.62 97 HIS A N 1
ATOM 710 C CA . HIS A 1 97 ? -13.466 4.315 -8.545 1.00 98.62 97 HIS A CA 1
ATOM 711 C C . HIS A 1 97 ? -12.421 3.552 -9.362 1.00 98.62 97 HIS A C 1
ATOM 713 O O . HIS A 1 97 ? -12.548 3.473 -10.582 1.00 98.62 97 HIS A O 1
ATOM 719 N N . PHE A 1 98 ? -11.438 2.932 -8.700 1.00 98.44 98 PHE A N 1
ATOM 720 C CA . PHE A 1 98 ? -10.417 2.126 -9.366 1.00 98.44 98 PHE A CA 1
ATOM 721 C C . PHE A 1 98 ? -11.034 0.931 -10.106 1.00 98.44 98 PHE A C 1
ATOM 723 O O . PHE A 1 98 ? -10.733 0.713 -11.277 1.00 98.44 98 PHE A O 1
ATOM 730 N N . LYS A 1 99 ? -11.957 0.198 -9.465 1.00 98.38 99 LYS A N 1
ATOM 731 C CA . LYS A 1 99 ? -12.687 -0.920 -10.095 1.00 98.38 99 LYS A CA 1
ATOM 732 C C . LYS A 1 99 ? -13.521 -0.484 -11.304 1.00 98.38 99 LYS A C 1
ATOM 734 O O . LYS A 1 99 ? -13.699 -1.269 -12.226 1.00 98.38 99 LYS A O 1
ATOM 739 N N . LYS A 1 100 ? -14.026 0.753 -11.301 1.00 98.25 100 LYS A N 1
ATOM 740 C CA . LYS A 1 100 ? -14.778 1.354 -12.417 1.00 98.25 100 LYS A CA 1
ATOM 741 C C . LYS A 1 100 ? -13.880 1.920 -13.527 1.00 98.25 100 LYS A C 1
ATOM 743 O O . LYS A 1 100 ? -14.406 2.454 -14.497 1.00 98.25 100 LYS A O 1
ATOM 748 N N . GLY A 1 101 ? -12.554 1.865 -13.378 1.00 97.88 101 GLY A N 1
ATOM 749 C CA . GLY A 1 101 ? -11.602 2.476 -14.313 1.00 97.88 101 GLY A CA 1
ATOM 750 C C . GLY A 1 101 ? -11.526 4.005 -14.230 1.00 97.88 101 GLY A C 1
ATOM 751 O O . GLY A 1 101 ? -10.864 4.635 -15.045 1.00 97.88 101 GLY A O 1
ATOM 752 N N . SER A 1 102 ? -12.184 4.631 -13.249 1.00 98.38 102 SER A N 1
ATOM 753 C CA . SER A 1 102 ? -12.135 6.082 -13.024 1.00 98.38 102 SER A CA 1
ATOM 754 C C . SER A 1 102 ? -10.893 6.448 -12.204 1.00 98.38 102 SER A C 1
ATOM 756 O O . SER A 1 102 ? -10.991 6.803 -11.025 1.00 98.38 102 SER A O 1
ATOM 758 N N . TYR A 1 103 ? -9.710 6.298 -12.796 1.00 98.31 103 TYR A N 1
ATOM 759 C CA . TYR A 1 103 ? -8.443 6.341 -12.063 1.00 98.31 103 TYR A CA 1
ATOM 760 C C . TYR A 1 103 ? -8.106 7.719 -11.471 1.00 98.31 103 TYR A C 1
ATOM 762 O O . TYR A 1 103 ? -7.537 7.777 -10.380 1.00 98.31 103 TYR A O 1
ATOM 770 N N . GLU A 1 104 ? -8.509 8.829 -12.093 1.00 98.50 104 GLU A N 1
ATOM 771 C CA . GLU A 1 104 ? -8.332 10.175 -11.528 1.00 98.50 104 GLU A CA 1
ATOM 772 C C . GLU A 1 104 ? -9.145 10.349 -10.244 1.00 98.50 104 GLU A C 1
ATOM 774 O O . GLU A 1 104 ? -8.627 10.815 -9.227 1.00 98.50 104 GLU A O 1
ATOM 779 N N . ALA A 1 105 ? -10.410 9.917 -10.266 1.00 98.50 105 ALA A N 1
ATOM 780 C CA . ALA A 1 105 ? -11.278 9.946 -9.093 1.00 98.50 105 ALA A CA 1
ATOM 781 C C . ALA A 1 105 ? -10.758 9.009 -7.992 1.00 98.50 105 ALA A C 1
ATOM 783 O O . ALA A 1 105 ? -10.801 9.356 -6.809 1.00 98.50 105 ALA A O 1
ATOM 784 N N . ALA A 1 106 ? -10.198 7.855 -8.375 1.00 98.69 106 ALA A N 1
ATOM 785 C CA . ALA A 1 106 ? -9.536 6.954 -7.440 1.00 98.69 106 ALA A CA 1
ATOM 786 C C . ALA A 1 106 ? -8.338 7.636 -6.764 1.00 98.69 106 ALA A C 1
ATOM 788 O O . ALA A 1 106 ? -8.246 7.647 -5.536 1.00 98.69 106 ALA A O 1
ATOM 789 N N . ALA A 1 107 ? -7.457 8.264 -7.547 1.00 98.62 107 ALA A N 1
ATOM 790 C CA . ALA A 1 107 ? -6.289 8.966 -7.029 1.00 98.62 107 ALA A CA 1
ATOM 791 C C . ALA A 1 107 ? -6.670 10.136 -6.105 1.00 98.62 107 ALA A C 1
ATOM 793 O O . ALA A 1 107 ? -6.046 10.314 -5.054 1.00 98.62 107 ALA A O 1
ATOM 794 N N . ALA A 1 108 ? -7.721 10.891 -6.440 1.00 98.50 108 ALA A N 1
ATOM 795 C CA . ALA A 1 108 ? -8.248 11.961 -5.593 1.00 98.50 108 ALA A CA 1
ATOM 796 C C . ALA A 1 108 ? -8.785 11.424 -4.254 1.00 98.50 108 ALA A C 1
ATOM 798 O O . ALA A 1 108 ? -8.438 11.944 -3.192 1.00 98.50 108 ALA A O 1
ATOM 799 N N . ALA A 1 109 ? -9.566 10.340 -4.281 1.00 98.56 109 ALA A N 1
ATOM 800 C CA . ALA A 1 109 ? -10.099 9.719 -3.070 1.00 98.56 109 ALA A CA 1
ATOM 801 C C . ALA A 1 109 ? -8.994 9.137 -2.169 1.00 98.56 109 ALA A C 1
ATOM 803 O O . ALA A 1 109 ? -9.036 9.333 -0.954 1.00 98.56 109 ALA A O 1
ATOM 804 N N . TYR A 1 110 ? -7.973 8.491 -2.743 1.00 98.62 110 TYR A N 1
ATOM 805 C CA . TYR A 1 110 ? -6.809 8.031 -1.977 1.00 98.62 110 TYR A CA 1
ATOM 806 C C . TYR A 1 110 ? -5.993 9.185 -1.392 1.00 98.62 110 TYR A C 1
ATOM 808 O O . TYR A 1 110 ? -5.487 9.074 -0.280 1.00 98.62 110 TYR A O 1
ATOM 816 N N . SER A 1 111 ? -5.884 10.305 -2.107 1.00 98.31 111 SER A N 1
ATOM 817 C CA . SER A 1 111 ? -5.207 11.497 -1.588 1.00 98.31 111 SER A CA 1
ATOM 818 C C . SER A 1 111 ? -5.948 12.053 -0.374 1.00 98.31 111 SER A C 1
ATOM 820 O O . SER A 1 111 ? -5.335 12.245 0.667 1.00 98.31 111 SER A O 1
ATOM 822 N N . ALA A 1 112 ? -7.277 12.170 -0.448 1.00 97.88 112 ALA A N 1
ATOM 823 C CA . ALA A 1 112 ? -8.096 12.561 0.699 1.00 97.88 112 ALA A CA 1
ATOM 824 C C . ALA A 1 112 ? -7.958 11.590 1.892 1.00 97.88 112 ALA A C 1
ATOM 826 O O . ALA A 1 112 ? -7.923 12.028 3.037 1.00 97.88 112 ALA A O 1
ATOM 827 N N . ALA A 1 113 ? -7.815 10.283 1.641 1.00 97.19 113 ALA A N 1
ATOM 828 C CA . ALA A 1 113 ? -7.514 9.309 2.692 1.00 97.19 113 ALA A CA 1
ATOM 829 C C . ALA A 1 113 ? -6.156 9.560 3.378 1.00 97.19 113 ALA A C 1
ATOM 831 O O . ALA A 1 113 ? -6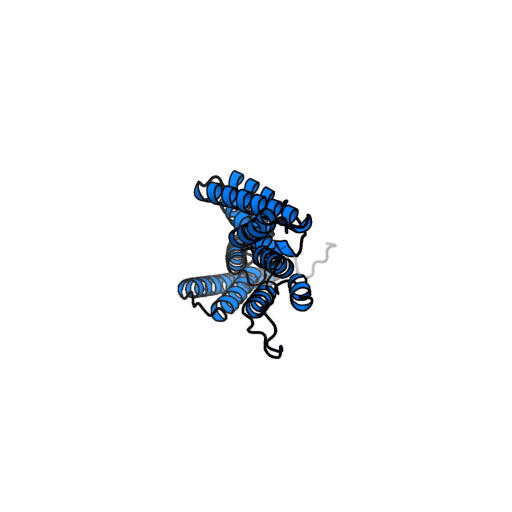.053 9.374 4.589 1.00 97.19 113 ALA A O 1
ATOM 832 N N . LEU A 1 114 ? -5.127 9.964 2.625 1.00 96.25 114 LEU A N 1
ATOM 833 C CA . LEU A 1 114 ? -3.775 10.222 3.144 1.00 96.25 114 LEU A CA 1
ATOM 834 C C . LEU A 1 114 ? -3.671 11.519 3.954 1.00 96.25 114 LEU A C 1
ATOM 836 O O . LEU A 1 114 ? -2.851 11.584 4.869 1.00 96.25 114 LEU A O 1
ATOM 840 N N . GLU A 1 115 ? -4.504 12.517 3.654 1.00 95.81 115 GLU A N 1
ATOM 841 C CA . GLU A 1 115 ? -4.575 13.759 4.437 1.00 95.81 115 GLU A CA 1
ATOM 842 C C . GLU A 1 115 ? -5.108 13.513 5.854 1.00 95.81 115 GLU A C 1
ATOM 844 O O . GLU A 1 115 ? -4.724 14.193 6.810 1.00 95.81 115 GLU A O 1
ATOM 849 N N . ILE A 1 116 ? -5.958 12.494 6.027 1.00 93.00 116 ILE A N 1
ATOM 850 C CA . ILE A 1 116 ? -6.475 12.141 7.345 1.00 93.00 116 ILE A CA 1
ATOM 851 C C . ILE A 1 116 ? -5.331 11.594 8.186 1.00 93.00 116 ILE A C 1
ATOM 853 O O . ILE A 1 116 ? -4.849 10.474 7.980 1.00 93.00 116 ILE A O 1
ATOM 857 N N . ARG A 1 117 ? -4.954 12.384 9.195 1.00 84.06 117 ARG A N 1
ATOM 858 C CA . ARG A 1 117 ? -3.900 12.054 10.153 1.00 84.06 117 ARG A CA 1
ATOM 859 C C . ARG A 1 117 ? -2.511 11.934 9.504 1.00 84.06 117 ARG A C 1
ATOM 861 O O . ARG A 1 117 ? -1.694 11.110 9.935 1.00 84.06 117 ARG A O 1
ATOM 868 N N . ALA A 1 118 ? -2.246 12.767 8.493 1.00 79.25 118 ALA A N 1
ATOM 869 C CA . ALA A 1 118 ? -0.951 12.860 7.826 1.00 79.25 118 ALA A CA 1
ATOM 870 C C . ALA A 1 118 ? 0.205 12.976 8.840 1.00 79.25 118 ALA A C 1
ATOM 872 O O . ALA A 1 118 ? 0.133 13.709 9.826 1.00 79.25 118 ALA A O 1
ATOM 873 N N . GLY A 1 119 ? 1.270 12.202 8.625 1.00 74.38 119 GLY A N 1
ATOM 874 C CA . GLY A 1 119 ? 2.452 12.197 9.494 1.00 74.38 119 GLY A CA 1
ATOM 875 C C . GLY A 1 119 ? 2.298 11.450 10.826 1.00 74.38 119 GLY A C 1
ATOM 876 O O . GLY A 1 119 ? 3.273 11.345 11.569 1.00 74.38 119 GLY A O 1
ATOM 877 N N . CYS A 1 120 ? 1.131 10.881 11.147 1.00 82.44 120 CYS A N 1
ATOM 878 C CA . CYS A 1 120 ? 0.986 10.151 12.402 1.00 82.44 120 CYS A CA 1
ATOM 879 C C . CYS A 1 120 ? 1.614 8.742 12.354 1.00 82.44 120 CYS A C 1
ATOM 881 O O . CYS A 1 120 ? 1.254 7.940 11.488 1.00 82.44 120 CYS A O 1
ATOM 883 N N . PRO A 1 121 ? 2.466 8.367 13.334 1.00 82.94 121 PRO A N 1
ATOM 884 C CA . PRO A 1 121 ? 3.099 7.045 13.380 1.00 82.94 121 PRO A CA 1
ATOM 885 C C . PRO A 1 121 ? 2.112 5.873 13.403 1.00 82.94 121 PRO A C 1
ATOM 887 O O . PRO A 1 121 ? 2.363 4.833 12.799 1.00 82.94 121 PRO A O 1
ATOM 890 N N . LEU A 1 122 ? 0.960 6.055 14.051 1.00 85.75 122 LEU A N 1
ATOM 891 C CA . LEU A 1 122 ? -0.080 5.031 14.133 1.00 85.75 122 LEU A CA 1
ATOM 892 C C . LEU A 1 122 ? -0.812 4.820 12.797 1.00 85.75 122 LEU A C 1
ATOM 894 O O . LEU A 1 122 ? -1.523 3.840 12.673 1.00 85.75 122 LEU A O 1
ATOM 898 N N . ALA A 1 123 ? -0.678 5.699 11.802 1.00 90.62 123 ALA A N 1
ATOM 899 C CA . ALA A 1 123 ? -1.313 5.518 10.493 1.00 90.62 123 ALA A CA 1
ATOM 900 C C . ALA A 1 123 ? -0.369 4.902 9.443 1.00 90.62 123 ALA A C 1
ATOM 902 O O . ALA A 1 123 ? -0.791 4.687 8.312 1.00 90.62 123 ALA A O 1
ATOM 903 N N . ARG A 1 124 ? 0.892 4.583 9.787 1.00 92.25 124 ARG A N 1
ATOM 904 C CA . ARG A 1 124 ? 1.916 4.152 8.810 1.00 92.25 124 ARG A CA 1
ATOM 905 C C . ARG A 1 124 ? 1.480 2.980 7.931 1.00 92.25 124 ARG A C 1
ATOM 907 O O . ARG A 1 124 ? 1.656 3.054 6.718 1.00 92.25 124 ARG A O 1
ATOM 914 N N . ALA A 1 125 ? 0.904 1.927 8.518 1.00 93.12 125 ALA A N 1
ATOM 915 C CA . ALA A 1 125 ? 0.453 0.758 7.761 1.00 93.12 125 ALA A CA 1
ATOM 916 C C . ALA A 1 125 ? -0.682 1.115 6.786 1.00 93.12 125 ALA A C 1
ATOM 918 O O . ALA A 1 125 ? -0.659 0.702 5.628 1.00 93.12 125 ALA A O 1
ATOM 919 N N . PHE A 1 126 ? -1.642 1.932 7.230 1.00 95.31 126 PHE A N 1
ATOM 920 C CA . PHE A 1 126 ? -2.719 2.433 6.378 1.00 95.31 126 PHE A CA 1
ATOM 921 C C . PHE A 1 126 ? -2.162 3.294 5.239 1.00 95.31 126 PHE A C 1
ATOM 923 O O . PHE A 1 126 ? -2.460 3.038 4.073 1.00 95.31 126 PHE A O 1
ATOM 930 N N . SER A 1 127 ? -1.295 4.259 5.553 1.00 96.12 127 SER A N 1
ATOM 931 C CA . SER A 1 127 ? -0.666 5.129 4.559 1.00 96.12 127 SER A CA 1
ATOM 932 C C . SER A 1 127 ? 0.134 4.331 3.527 1.00 96.12 127 SER A C 1
ATOM 934 O O . SER A 1 127 ? 0.034 4.627 2.341 1.00 96.12 127 SER A O 1
ATOM 936 N N . ALA A 1 128 ? 0.863 3.283 3.932 1.00 96.25 128 ALA A N 1
ATOM 937 C CA . ALA A 1 128 ? 1.581 2.410 3.000 1.00 96.25 128 ALA A CA 1
ATOM 938 C C . ALA A 1 128 ? 0.635 1.730 1.996 1.00 96.25 128 ALA A C 1
ATOM 940 O O . ALA A 1 128 ? 0.893 1.730 0.789 1.00 96.25 128 ALA A O 1
ATOM 941 N N . VAL A 1 129 ? -0.496 1.202 2.478 1.00 97.06 129 VAL A N 1
ATOM 942 C CA . VAL A 1 129 ? -1.527 0.593 1.626 1.00 97.06 129 VAL A CA 1
ATOM 943 C C . VAL A 1 129 ? -2.133 1.618 0.672 1.00 97.06 129 VAL A C 1
ATOM 945 O O . VAL A 1 129 ? -2.225 1.350 -0.526 1.00 97.06 129 VAL A O 1
ATOM 948 N N . VAL A 1 130 ? -2.502 2.800 1.170 1.00 98.12 130 VAL A N 1
ATOM 949 C CA . VAL A 1 130 ? -3.141 3.835 0.347 1.00 98.12 130 VAL A CA 1
ATOM 950 C C . VAL A 1 130 ? -2.179 4.423 -0.687 1.00 98.12 130 VAL A C 1
ATOM 952 O O . VAL A 1 130 ? -2.585 4.592 -1.834 1.00 98.12 130 VAL A O 1
ATOM 955 N N . HIS A 1 131 ? -0.905 4.649 -0.348 1.00 98.56 131 HIS A N 1
ATOM 956 C CA . HIS A 1 131 ? 0.114 5.034 -1.332 1.00 98.56 131 HIS A CA 1
ATOM 957 C C . HIS A 1 131 ? 0.255 3.977 -2.434 1.00 98.56 131 HIS A C 1
ATOM 959 O O . HIS A 1 131 ? 0.223 4.322 -3.609 1.00 98.56 131 HIS A O 1
ATOM 965 N N . CYS A 1 132 ? 0.327 2.685 -2.096 1.00 98.44 132 CYS A N 1
ATOM 966 C CA . CYS A 1 132 ? 0.413 1.620 -3.104 1.00 98.44 132 CYS A CA 1
ATOM 967 C C . CYS A 1 132 ? -0.839 1.540 -4.001 1.00 98.44 132 CYS A C 1
ATOM 969 O O . CYS A 1 132 ? -0.730 1.304 -5.207 1.00 98.44 132 CYS A O 1
ATOM 971 N N . ASN A 1 133 ? -2.029 1.777 -3.443 1.00 98.50 133 ASN A N 1
ATOM 972 C CA . ASN A 1 133 ? -3.268 1.818 -4.221 1.00 98.50 133 ASN A CA 1
ATOM 973 C C . ASN A 1 133 ? -3.338 3.059 -5.126 1.00 98.50 133 ASN A C 1
ATOM 975 O O . ASN A 1 133 ? -3.756 2.956 -6.281 1.00 98.50 133 ASN A O 1
ATOM 979 N N . ARG A 1 134 ? -2.893 4.223 -4.635 1.00 98.69 134 ARG A N 1
ATOM 980 C CA . ARG A 1 134 ? -2.794 5.444 -5.442 1.00 98.69 134 ARG A CA 1
ATOM 981 C C . ARG A 1 134 ? -1.756 5.293 -6.550 1.00 98.69 134 ARG A C 1
ATOM 983 O O . ARG A 1 134 ? -2.049 5.671 -7.679 1.00 98.69 134 ARG A O 1
ATOM 990 N N . ALA A 1 135 ? -0.626 4.644 -6.275 1.00 98.69 135 ALA A N 1
ATOM 991 C CA . ALA A 1 135 ? 0.362 4.289 -7.287 1.00 98.69 135 ALA A CA 1
ATOM 992 C C . ALA A 1 135 ? -0.238 3.421 -8.399 1.00 98.69 135 ALA A C 1
ATOM 994 O O . ALA A 1 135 ? 0.035 3.669 -9.565 1.00 98.69 135 ALA A O 1
ATOM 995 N N . ALA A 1 136 ? -1.099 2.453 -8.067 1.00 98.56 136 ALA A N 1
ATOM 996 C CA . ALA A 1 136 ? -1.798 1.653 -9.074 1.00 98.56 136 ALA A CA 1
ATOM 997 C C . ALA A 1 136 ? -2.695 2.517 -9.979 1.00 98.56 136 ALA A C 1
ATOM 999 O O . ALA A 1 136 ? -2.701 2.341 -11.194 1.00 98.56 136 ALA A O 1
ATOM 1000 N N . ALA A 1 137 ? -3.441 3.464 -9.398 1.00 98.62 137 ALA A N 1
ATOM 1001 C CA . ALA A 1 137 ? -4.284 4.385 -10.162 1.00 98.62 137 ALA A CA 1
ATOM 1002 C C . ALA A 1 137 ? -3.449 5.312 -11.060 1.00 98.62 137 ALA A C 1
ATOM 1004 O O . ALA A 1 137 ? -3.774 5.502 -12.226 1.00 98.62 137 ALA A O 1
ATOM 1005 N N . LEU A 1 138 ? -2.350 5.857 -10.536 1.00 98.56 138 LEU A N 1
ATOM 1006 C CA . LEU A 1 138 ? -1.433 6.724 -11.281 1.00 98.56 138 LEU A CA 1
ATOM 1007 C C . LEU A 1 138 ? -0.717 5.975 -12.410 1.00 98.56 138 LEU A C 1
ATOM 1009 O O . LEU A 1 138 ? -0.563 6.519 -13.501 1.00 98.56 138 LEU A O 1
ATOM 1013 N N . HIS A 1 139 ? -0.331 4.721 -12.173 1.00 98.19 139 HIS A N 1
ATOM 1014 C CA . HIS A 1 139 ? 0.248 3.846 -13.191 1.00 98.19 139 HIS A CA 1
ATOM 1015 C C . HIS A 1 139 ? -0.734 3.609 -14.341 1.00 98.19 139 HIS A C 1
ATOM 1017 O O . HIS A 1 139 ? -0.358 3.790 -15.494 1.00 98.19 139 HIS A O 1
ATOM 1023 N N . ALA A 1 140 ? -2.012 3.349 -14.042 1.00 97.81 140 ALA A N 1
ATOM 1024 C CA . ALA A 1 140 ? -3.057 3.210 -15.062 1.00 97.81 140 ALA A CA 1
ATOM 1025 C C . ALA A 1 140 ? -3.306 4.503 -15.873 1.00 97.81 140 ALA A C 1
ATOM 1027 O O . ALA A 1 140 ? -3.803 4.450 -16.994 1.00 97.81 140 ALA A O 1
ATOM 1028 N N . LEU A 1 141 ? -2.930 5.663 -15.322 1.00 97.56 141 LEU A N 1
ATOM 1029 C CA . LEU A 1 141 ? -2.955 6.970 -15.989 1.00 97.56 141 LEU A CA 1
ATOM 1030 C C . LEU A 1 141 ? -1.652 7.309 -16.732 1.00 97.56 141 LEU A C 1
ATOM 1032 O O . LEU A 1 141 ? -1.488 8.446 -17.173 1.00 97.56 141 LEU A O 1
ATOM 1036 N N . ASN A 1 142 ? -0.711 6.367 -16.843 1.00 96.50 142 ASN A N 1
ATOM 1037 C CA . ASN A 1 142 ? 0.636 6.571 -17.394 1.00 96.50 142 ASN A CA 1
ATOM 1038 C C . ASN A 1 142 ? 1.462 7.645 -16.655 1.00 96.50 142 ASN A C 1
ATOM 1040 O O . ASN A 1 142 ? 2.425 8.199 -17.188 1.00 96.50 142 ASN A O 1
ATOM 1044 N N . LYS A 1 143 ? 1.125 7.943 -15.393 1.00 96.69 143 LYS A N 1
ATOM 1045 C CA . LYS A 1 143 ? 1.885 8.857 -14.524 1.00 96.69 143 LYS A CA 1
ATOM 1046 C C . LYS A 1 143 ? 2.969 8.087 -13.765 1.00 96.69 143 LYS A C 1
ATOM 1048 O O . LYS A 1 143 ? 2.950 8.008 -12.537 1.00 96.69 143 LYS A O 1
ATOM 1053 N N . HIS A 1 144 ? 3.906 7.487 -14.503 1.00 93.19 144 HIS A N 1
ATOM 1054 C CA . HIS A 1 144 ? 4.889 6.537 -13.956 1.00 93.19 144 HIS A CA 1
ATOM 1055 C C . HIS A 1 144 ? 5.775 7.135 -12.849 1.00 93.19 144 HIS A C 1
ATOM 1057 O O . HIS A 1 144 ? 6.041 6.463 -11.856 1.00 93.19 144 HIS A O 1
ATOM 1063 N N . VAL A 1 145 ? 6.192 8.403 -12.971 1.00 95.00 145 VAL A N 1
ATOM 1064 C CA . VAL A 1 145 ? 7.039 9.075 -11.963 1.00 95.00 145 VAL A CA 1
ATOM 1065 C C . VAL A 1 145 ? 6.291 9.267 -10.640 1.00 95.00 145 VAL A C 1
ATOM 1067 O O . VAL A 1 145 ? 6.819 8.938 -9.578 1.00 95.00 145 VAL A O 1
ATOM 1070 N N . ASP A 1 146 ? 5.041 9.732 -10.696 1.00 96.75 146 ASP A N 1
ATOM 1071 C CA . ASP A 1 146 ? 4.211 9.915 -9.500 1.00 96.75 146 ASP A CA 1
ATOM 1072 C C . ASP A 1 146 ? 3.878 8.566 -8.846 1.00 96.75 146 ASP A C 1
ATOM 1074 O O . ASP A 1 146 ? 3.937 8.424 -7.621 1.00 96.75 146 ASP A O 1
ATOM 1078 N N . ALA A 1 147 ? 3.578 7.553 -9.666 1.00 98.06 147 ALA A N 1
ATOM 1079 C CA . ALA A 1 147 ? 3.339 6.192 -9.202 1.00 98.06 147 ALA A CA 1
ATOM 1080 C C . ALA A 1 147 ? 4.576 5.604 -8.503 1.00 98.06 147 ALA A C 1
ATOM 1082 O O . ALA A 1 147 ? 4.452 4.986 -7.440 1.00 98.06 147 ALA A O 1
ATOM 1083 N N . LEU A 1 148 ? 5.773 5.835 -9.055 1.00 97.44 148 LEU A N 1
ATOM 1084 C CA . LEU A 1 148 ? 7.031 5.385 -8.463 1.00 97.44 148 LEU A CA 1
ATOM 1085 C C . LEU A 1 148 ? 7.273 6.068 -7.113 1.00 97.44 148 LEU A C 1
ATOM 1087 O O . LEU A 1 148 ? 7.598 5.392 -6.135 1.00 97.44 148 LEU A O 1
ATOM 1091 N N . ALA A 1 149 ? 7.053 7.383 -7.031 1.00 97.75 149 ALA A N 1
ATOM 1092 C CA . ALA A 1 149 ? 7.196 8.137 -5.788 1.00 97.75 149 ALA A CA 1
ATOM 1093 C C . ALA A 1 149 ? 6.271 7.605 -4.678 1.00 97.75 149 ALA A C 1
ATOM 1095 O O . ALA A 1 149 ? 6.682 7.495 -3.519 1.00 97.75 149 ALA A O 1
ATOM 1096 N N . ASP A 1 150 ? 5.036 7.231 -5.018 1.00 98.50 150 ASP A N 1
ATOM 1097 C CA . ASP A 1 150 ? 4.120 6.596 -4.069 1.00 98.50 150 ASP A CA 1
ATOM 1098 C C . ASP A 1 150 ? 4.557 5.179 -3.673 1.00 98.50 150 ASP A C 1
ATOM 1100 O O . ASP A 1 150 ? 4.468 4.827 -2.495 1.00 98.50 150 ASP A O 1
ATOM 1104 N N . CYS A 1 151 ? 5.096 4.381 -4.598 1.00 98.19 151 CYS A N 1
ATOM 1105 C CA . CYS A 1 151 ? 5.650 3.068 -4.255 1.00 98.19 151 CYS A CA 1
ATOM 1106 C C . CYS A 1 151 ? 6.853 3.180 -3.306 1.00 98.19 151 CYS A C 1
ATOM 1108 O O . CYS A 1 151 ? 6.945 2.420 -2.341 1.00 98.19 151 CYS A O 1
ATOM 1110 N N . ILE A 1 152 ? 7.740 4.158 -3.527 1.00 97.69 152 ILE A N 1
ATOM 1111 C CA . ILE A 1 152 ? 8.872 4.448 -2.634 1.00 97.69 152 ILE A CA 1
ATOM 1112 C C . ILE A 1 152 ? 8.362 4.826 -1.240 1.00 97.69 152 ILE A C 1
ATOM 1114 O O . ILE A 1 152 ? 8.820 4.260 -0.246 1.00 97.69 152 ILE A O 1
ATOM 1118 N N . ARG A 1 153 ? 7.376 5.730 -1.149 1.00 97.19 153 ARG A N 1
ATOM 1119 C CA . ARG A 1 153 ? 6.759 6.094 0.137 1.00 97.19 153 ARG A CA 1
ATOM 1120 C C . ARG A 1 153 ? 6.155 4.882 0.842 1.00 97.19 153 ARG A C 1
ATOM 1122 O O . ARG A 1 153 ? 6.383 4.706 2.036 1.00 97.19 153 ARG A O 1
ATOM 1129 N N . ALA A 1 154 ? 5.431 4.031 0.118 1.00 97.44 154 ALA A N 1
ATOM 1130 C CA . ALA A 1 154 ? 4.844 2.820 0.680 1.00 97.44 154 ALA A CA 1
ATOM 1131 C C . ALA A 1 154 ? 5.909 1.861 1.242 1.00 97.44 154 ALA A C 1
ATOM 1133 O O . ALA A 1 154 ? 5.755 1.397 2.371 1.00 97.44 154 ALA A O 1
ATOM 1134 N N . ALA A 1 155 ? 7.003 1.628 0.509 1.00 95.44 155 ALA A N 1
ATOM 1135 C CA . ALA A 1 155 ? 8.102 0.761 0.942 1.00 95.44 155 ALA A CA 1
ATOM 1136 C C . ALA A 1 155 ? 8.857 1.315 2.168 1.00 95.44 155 ALA A C 1
ATOM 1138 O O . ALA A 1 155 ? 9.244 0.557 3.051 1.00 95.44 155 ALA A O 1
ATOM 1139 N N . VAL A 1 156 ? 9.021 2.640 2.278 1.00 94.12 156 VAL A N 1
ATOM 1140 C CA . VAL A 1 156 ? 9.611 3.276 3.475 1.00 94.12 156 VAL A CA 1
ATOM 1141 C C . VAL A 1 156 ? 8.681 3.163 4.690 1.00 94.12 156 VAL A C 1
ATOM 1143 O O . VAL A 1 156 ? 9.132 3.015 5.830 1.00 94.12 156 VAL A O 1
ATOM 1146 N N . LEU A 1 157 ? 7.368 3.263 4.476 1.00 93.19 157 LEU A N 1
ATOM 1147 C CA . LEU A 1 157 ? 6.377 3.180 5.548 1.00 93.19 157 LEU A CA 1
ATOM 1148 C C . LEU A 1 157 ? 6.217 1.755 6.086 1.00 93.19 157 LEU A C 1
ATOM 1150 O O . LEU A 1 157 ? 6.137 1.595 7.308 1.00 93.19 157 LEU A O 1
ATOM 1154 N N . ALA A 1 158 ? 6.204 0.767 5.188 1.00 92.12 158 ALA A N 1
ATOM 1155 C CA . ALA A 1 158 ? 6.086 -0.657 5.478 1.00 92.12 158 ALA A CA 1
ATOM 1156 C C . ALA A 1 158 ? 7.037 -1.468 4.566 1.00 92.12 158 ALA A C 1
ATOM 1158 O O . ALA A 1 158 ? 6.652 -1.842 3.455 1.00 92.12 158 ALA A O 1
ATOM 1159 N N . PRO A 1 159 ? 8.277 -1.743 5.018 1.00 91.81 159 PRO A N 1
ATOM 1160 C CA . PRO A 1 159 ? 9.273 -2.478 4.228 1.00 91.81 159 PRO A CA 1
ATOM 1161 C C . PRO A 1 159 ? 8.876 -3.923 3.903 1.00 91.81 159 PRO A C 1
ATOM 1163 O O . PRO A 1 159 ? 9.332 -4.479 2.910 1.00 91.81 159 PRO A O 1
ATOM 1166 N N . ASP A 1 160 ? 8.006 -4.523 4.716 1.00 90.44 160 ASP A N 1
ATOM 1167 C CA . ASP A 1 160 ? 7.451 -5.866 4.522 1.00 90.44 160 ASP A CA 1
ATOM 1168 C C . ASP A 1 160 ? 6.240 -5.885 3.569 1.00 90.44 160 ASP A C 1
ATOM 1170 O O . ASP A 1 160 ? 5.636 -6.936 3.337 1.00 90.44 160 ASP A O 1
ATOM 1174 N N . TYR A 1 161 ? 5.858 -4.739 2.992 1.00 92.81 161 TYR A N 1
ATOM 1175 C CA . TYR A 1 161 ? 4.684 -4.653 2.133 1.00 92.81 161 TYR A CA 1
ATOM 1176 C C . TYR A 1 161 ? 4.978 -5.108 0.698 1.00 92.81 161 TYR A C 1
ATOM 1178 O O . TYR A 1 161 ? 5.241 -4.315 -0.210 1.00 92.81 161 TYR A O 1
ATOM 1186 N N . THR A 1 162 ? 4.851 -6.416 0.480 1.00 94.00 162 THR A N 1
ATOM 1187 C CA . THR A 1 162 ? 5.146 -7.111 -0.787 1.00 94.00 162 THR A CA 1
ATOM 1188 C C . THR A 1 162 ? 4.499 -6.482 -2.026 1.00 94.00 162 THR A C 1
ATOM 1190 O O . THR A 1 162 ? 5.135 -6.393 -3.076 1.00 94.00 162 THR A O 1
ATOM 1193 N N . LYS A 1 163 ? 3.260 -5.974 -1.929 1.00 94.94 163 LYS A N 1
ATOM 1194 C CA . LYS A 1 163 ? 2.579 -5.313 -3.061 1.00 94.94 163 LYS A CA 1
ATOM 1195 C C . LYS A 1 163 ? 3.269 -4.018 -3.495 1.00 94.94 163 LYS A C 1
ATOM 1197 O O . LYS A 1 163 ? 3.297 -3.734 -4.689 1.00 94.94 163 LYS A O 1
ATOM 1202 N N . ALA A 1 164 ? 3.811 -3.244 -2.551 1.00 96.56 164 ALA A N 1
ATOM 1203 C CA . ALA A 1 164 ? 4.548 -2.024 -2.871 1.00 96.56 164 ALA A CA 1
ATOM 1204 C C . ALA A 1 164 ? 5.871 -2.345 -3.577 1.00 96.56 164 ALA A C 1
ATOM 1206 O O . ALA A 1 164 ? 6.157 -1.733 -4.602 1.00 96.56 164 ALA A O 1
ATOM 1207 N N . LEU A 1 165 ? 6.618 -3.348 -3.095 1.00 96.69 165 LEU A N 1
ATOM 1208 C CA . LEU A 1 165 ? 7.854 -3.812 -3.743 1.00 96.69 165 LEU A CA 1
ATOM 1209 C C . LEU A 1 165 ? 7.589 -4.356 -5.151 1.00 96.69 165 LEU A C 1
ATOM 1211 O O . LEU A 1 165 ? 8.251 -3.960 -6.104 1.00 96.69 165 LEU A O 1
ATOM 1215 N N . SER A 1 166 ? 6.567 -5.203 -5.306 1.00 97.12 166 SER A N 1
ATOM 1216 C CA . SER A 1 166 ? 6.182 -5.751 -6.611 1.00 97.12 166 SER A CA 1
ATOM 1217 C C . SER A 1 166 ? 5.840 -4.650 -7.621 1.00 97.12 166 SER A C 1
ATOM 1219 O O . SER A 1 166 ? 6.289 -4.715 -8.767 1.00 97.12 166 SER A O 1
ATOM 1221 N N . ARG A 1 167 ? 5.088 -3.621 -7.209 1.00 97.44 167 ARG A N 1
ATOM 1222 C CA . ARG A 1 167 ? 4.717 -2.501 -8.086 1.00 97.44 167 ARG A CA 1
ATOM 1223 C C . ARG A 1 167 ? 5.894 -1.567 -8.369 1.00 97.44 167 ARG A C 1
ATOM 1225 O O . ARG A 1 167 ? 6.045 -1.123 -9.502 1.00 97.44 167 ARG A O 1
ATOM 1232 N N . ARG A 1 168 ? 6.753 -1.302 -7.376 1.00 98.00 168 ARG A N 1
ATOM 1233 C CA . ARG A 1 168 ? 7.978 -0.513 -7.573 1.00 98.00 168 ARG A CA 1
ATOM 1234 C C . ARG A 1 168 ? 8.896 -1.186 -8.590 1.00 98.00 168 ARG A C 1
ATOM 1236 O O . ARG A 1 168 ? 9.294 -0.532 -9.543 1.00 98.00 168 ARG A O 1
ATOM 1243 N N . ALA A 1 169 ? 9.097 -2.500 -8.476 1.00 97.88 169 ALA A N 1
ATOM 1244 C CA . ALA A 1 169 ? 9.867 -3.274 -9.442 1.00 97.88 169 ALA A CA 1
ATOM 1245 C C . ALA A 1 169 ? 9.293 -3.206 -10.865 1.00 97.88 169 ALA A C 1
ATOM 1247 O O . ALA A 1 169 ? 10.044 -3.148 -11.832 1.00 97.88 169 ALA A O 1
ATOM 1248 N N . GLU A 1 170 ? 7.965 -3.242 -11.011 1.00 97.38 170 GLU A N 1
ATOM 1249 C CA . GLU A 1 170 ? 7.290 -3.103 -12.309 1.00 97.38 170 GLU A CA 1
ATOM 1250 C C . GLU A 1 170 ? 7.563 -1.732 -12.936 1.00 97.38 170 GLU A C 1
ATOM 1252 O O . GLU A 1 170 ? 8.067 -1.656 -14.055 1.00 97.38 170 GLU A O 1
ATOM 1257 N N . LEU A 1 171 ? 7.338 -0.657 -12.180 1.00 97.31 171 LEU A N 1
ATOM 1258 C CA . LEU A 1 171 ? 7.597 0.711 -12.633 1.00 97.31 171 LEU A CA 1
ATOM 1259 C C . LEU A 1 171 ? 9.085 0.953 -12.923 1.00 97.31 171 LEU A C 1
ATOM 1261 O O . LEU A 1 171 ? 9.423 1.592 -13.915 1.00 97.31 171 LEU A O 1
ATOM 1265 N N . SER A 1 172 ? 9.989 0.414 -12.104 1.00 97.25 172 SER A N 1
ATOM 1266 C CA . SER A 1 172 ? 11.434 0.486 -12.336 1.00 97.25 172 SER A CA 1
ATOM 1267 C C . SER A 1 172 ? 11.845 -0.245 -13.617 1.00 97.25 172 SER A C 1
ATOM 1269 O O . SER A 1 172 ? 12.690 0.257 -14.356 1.00 97.25 172 SER A O 1
ATOM 1271 N N . MET A 1 173 ? 11.215 -1.379 -13.949 1.00 96.75 173 MET A N 1
ATOM 1272 C CA . MET A 1 173 ? 11.427 -2.049 -15.239 1.00 96.75 173 MET A CA 1
ATOM 1273 C C . MET A 1 173 ? 10.971 -1.181 -16.418 1.00 96.75 173 MET A C 1
ATOM 1275 O O . MET A 1 173 ? 11.715 -1.049 -17.391 1.00 96.75 173 MET A O 1
ATOM 1279 N N . GLU A 1 174 ? 9.786 -0.570 -16.329 1.00 94.94 174 GLU A N 1
ATOM 1280 C CA . GLU A 1 174 ? 9.252 0.332 -17.363 1.00 94.94 174 GLU A CA 1
ATOM 1281 C C . GLU A 1 174 ? 10.143 1.566 -17.567 1.00 94.94 174 GLU A C 1
ATOM 1283 O O . GLU A 1 174 ? 10.431 1.957 -18.700 1.00 94.94 174 GLU A O 1
ATOM 1288 N N . LEU A 1 175 ? 10.649 2.137 -16.472 1.00 94.88 175 LEU A N 1
ATOM 1289 C CA . LEU A 1 175 ? 11.556 3.289 -16.470 1.00 94.88 175 LEU A CA 1
ATOM 1290 C C . LEU A 1 175 ? 13.018 2.916 -16.765 1.00 94.88 175 LEU A C 1
ATOM 1292 O O . LEU A 1 175 ? 13.880 3.794 -16.816 1.00 94.88 175 LEU A O 1
ATOM 1296 N N . ARG A 1 176 ? 13.301 1.629 -17.006 1.00 94.69 176 ARG A N 1
ATOM 1297 C CA . ARG A 1 176 ? 14.637 1.077 -17.289 1.00 94.69 176 ARG A CA 1
ATOM 1298 C C . ARG A 1 176 ? 15.658 1.277 -16.164 1.00 94.69 176 ARG A C 1
ATOM 1300 O O . ARG A 1 176 ? 16.866 1.219 -16.406 1.00 94.69 176 ARG A O 1
ATOM 1307 N N . ASP A 1 177 ? 15.178 1.444 -14.937 1.00 96.31 177 ASP A N 1
ATOM 1308 C CA . ASP A 1 177 ? 15.966 1.334 -13.711 1.00 96.31 177 ASP A CA 1
ATOM 1309 C C . ASP A 1 177 ? 16.040 -0.140 -13.281 1.00 96.31 177 ASP A C 1
ATOM 1311 O O . ASP A 1 177 ? 15.433 -0.601 -12.310 1.00 96.31 177 ASP A O 1
ATOM 1315 N N . PHE A 1 178 ? 16.760 -0.928 -14.081 1.00 97.19 178 PHE A N 1
ATOM 1316 C CA . PHE A 1 178 ? 16.914 -2.360 -13.839 1.00 97.19 178 PHE A CA 1
ATOM 1317 C C . PHE A 1 178 ? 17.652 -2.698 -12.529 1.00 97.19 178 PHE A C 1
ATOM 1319 O O . PHE A 1 178 ? 17.312 -3.721 -11.933 1.00 97.19 178 PHE A O 1
ATOM 1326 N N . PRO A 1 179 ? 18.637 -1.909 -12.042 1.00 96.88 179 PRO A N 1
ATOM 1327 C CA . PRO A 1 179 ? 19.225 -2.125 -10.722 1.00 96.88 179 PRO A CA 1
ATOM 1328 C C . PRO A 1 179 ? 18.191 -2.109 -9.591 1.00 96.88 179 PRO A C 1
ATOM 1330 O O . PRO A 1 179 ? 18.148 -3.079 -8.832 1.00 96.88 179 PRO A O 1
ATOM 1333 N N . GLN A 1 180 ? 17.328 -1.087 -9.525 1.00 96.81 180 GLN A N 1
ATOM 1334 C CA . GLN A 1 180 ? 16.290 -1.013 -8.491 1.00 96.81 180 GLN A CA 1
ATOM 1335 C C . GLN A 1 180 ? 15.268 -2.147 -8.629 1.00 96.81 180 GLN A C 1
ATOM 1337 O O . GLN A 1 180 ? 14.868 -2.748 -7.634 1.00 96.81 180 GLN A O 1
ATOM 1342 N N . ALA A 1 181 ? 14.882 -2.495 -9.863 1.00 97.75 181 ALA A N 1
ATOM 1343 C CA . ALA A 1 181 ? 13.960 -3.604 -10.100 1.00 97.75 181 ALA A CA 1
ATOM 1344 C C . ALA A 1 181 ? 14.506 -4.951 -9.591 1.00 97.75 181 ALA A C 1
ATOM 1346 O O . ALA A 1 181 ? 13.747 -5.757 -9.057 1.00 97.75 181 ALA A O 1
ATOM 1347 N N . VAL A 1 182 ? 15.812 -5.203 -9.748 1.00 98.25 182 VAL A N 1
ATOM 1348 C CA . VAL A 1 182 ? 16.462 -6.415 -9.224 1.00 98.25 182 VAL A CA 1
ATOM 1349 C C . VAL A 1 182 ? 16.424 -6.438 -7.696 1.00 98.25 182 VAL A C 1
ATOM 1351 O O . VAL A 1 182 ? 16.005 -7.449 -7.139 1.00 98.25 182 VAL A O 1
ATOM 1354 N N . GLU A 1 183 ? 16.797 -5.337 -7.038 1.00 97.44 183 GLU A N 1
ATOM 1355 C CA . GLU A 1 183 ? 16.776 -5.229 -5.571 1.00 97.44 183 GLU A CA 1
ATOM 1356 C C . GLU A 1 183 ? 15.368 -5.480 -5.009 1.00 97.44 183 GLU A C 1
ATOM 1358 O O . GLU A 1 183 ? 15.184 -6.280 -4.090 1.00 97.44 183 GLU A O 1
ATOM 1363 N N . ASP A 1 184 ? 14.354 -4.860 -5.615 1.00 97.50 184 ASP A N 1
ATOM 1364 C CA . ASP A 1 184 ? 12.964 -4.994 -5.182 1.00 97.50 184 ASP A CA 1
ATOM 1365 C C . ASP A 1 184 ? 12.430 -6.418 -5.342 1.00 97.50 184 ASP A C 1
ATOM 1367 O O . ASP A 1 184 ? 11.694 -6.904 -4.483 1.00 97.50 184 ASP A O 1
ATOM 1371 N N . LEU A 1 185 ? 12.787 -7.099 -6.436 1.00 97.81 185 LEU A N 1
ATOM 1372 C CA . LEU A 1 185 ? 12.358 -8.475 -6.699 1.00 97.81 185 LEU A CA 1
ATOM 1373 C C . LEU A 1 185 ? 13.085 -9.487 -5.808 1.00 97.81 185 LEU A C 1
ATOM 1375 O O . LEU A 1 185 ? 12.475 -10.474 -5.399 1.00 97.81 185 LEU A O 1
ATOM 1379 N N . GLU A 1 186 ? 14.354 -9.245 -5.477 1.00 96.62 186 GLU A N 1
ATOM 1380 C CA . GLU A 1 186 ? 15.099 -10.046 -4.498 1.00 96.62 186 GLU A CA 1
ATOM 1381 C C . GLU A 1 186 ? 14.508 -9.887 -3.093 1.00 96.62 186 GLU A C 1
ATOM 1383 O O . GLU A 1 186 ? 14.219 -10.888 -2.433 1.00 96.62 186 GLU A O 1
ATOM 1388 N N . GLY A 1 187 ? 14.238 -8.648 -2.667 1.00 95.56 187 GLY A N 1
ATOM 1389 C CA . GLY A 1 187 ? 13.572 -8.365 -1.394 1.00 95.56 187 GLY A CA 1
ATOM 1390 C C . GLY A 1 187 ? 12.158 -8.950 -1.325 1.00 95.56 187 GLY A C 1
ATOM 1391 O O . GLY A 1 187 ? 11.781 -9.548 -0.317 1.00 95.56 187 GLY A O 1
ATOM 1392 N N . LEU A 1 188 ? 11.389 -8.850 -2.414 1.00 95.25 188 LEU A N 1
ATOM 1393 C CA . LEU A 1 188 ? 10.069 -9.471 -2.528 1.00 95.25 188 LEU A CA 1
ATOM 1394 C C . LEU A 1 188 ? 10.144 -10.992 -2.349 1.00 95.25 188 LEU A C 1
ATOM 1396 O O . LEU A 1 188 ? 9.352 -11.544 -1.590 1.00 95.25 188 LEU A O 1
ATOM 1400 N N . LEU A 1 189 ? 11.083 -11.665 -3.019 1.00 94.69 189 LEU A N 1
ATOM 1401 C CA . LEU A 1 189 ? 11.248 -13.115 -2.898 1.00 94.69 189 LEU A CA 1
ATOM 1402 C C . LEU A 1 189 ? 11.636 -13.533 -1.483 1.00 94.69 189 LEU A C 1
ATOM 1404 O O . LEU A 1 189 ? 11.027 -14.456 -0.952 1.00 94.69 189 LEU A O 1
ATOM 1408 N N . ALA A 1 190 ? 12.563 -12.816 -0.845 1.00 93.62 190 ALA A N 1
ATOM 1409 C CA . ALA A 1 190 ? 12.944 -13.093 0.537 1.00 93.62 190 ALA A CA 1
ATOM 1410 C C . ALA A 1 190 ? 11.744 -12.993 1.500 1.00 93.62 190 ALA A C 1
ATOM 1412 O O . ALA A 1 190 ? 11.593 -13.824 2.395 1.00 93.62 190 ALA A O 1
ATOM 1413 N N . LEU A 1 191 ? 10.859 -12.008 1.301 1.00 92.50 191 LEU A N 1
ATOM 1414 C CA . LEU A 1 191 ? 9.641 -11.853 2.105 1.00 92.50 191 LEU A CA 1
ATOM 1415 C C . LEU A 1 191 ? 8.600 -12.946 1.831 1.00 92.50 191 LEU A C 1
ATOM 1417 O O . LEU A 1 191 ? 7.943 -13.396 2.769 1.00 92.50 191 LEU A O 1
ATOM 1421 N N . LEU A 1 192 ? 8.436 -13.363 0.572 1.00 90.94 192 LEU A N 1
ATOM 1422 C CA . LEU A 1 192 ? 7.519 -14.447 0.207 1.00 90.94 192 LEU A CA 1
ATOM 1423 C C . LEU A 1 192 ? 7.990 -15.790 0.780 1.00 90.94 192 LEU A C 1
ATOM 1425 O O . LEU A 1 192 ? 7.184 -16.511 1.360 1.00 90.94 192 LEU A O 1
ATOM 1429 N N . GLU A 1 193 ? 9.290 -16.080 0.702 1.00 88.19 193 GLU A N 1
ATOM 1430 C CA . GLU A 1 193 ? 9.890 -17.315 1.226 1.00 88.19 193 GLU A CA 1
ATOM 1431 C C . GLU A 1 193 ? 9.881 -17.364 2.765 1.00 88.19 193 GLU A C 1
ATOM 1433 O O . GLU A 1 193 ? 9.723 -18.436 3.352 1.00 88.19 193 GLU A O 1
ATOM 1438 N N . ALA A 1 194 ? 10.001 -16.210 3.432 1.00 86.38 194 ALA A N 1
ATOM 1439 C CA . ALA A 1 194 ? 9.864 -16.099 4.886 1.00 86.38 194 ALA A CA 1
ATOM 1440 C C . ALA A 1 194 ? 8.400 -16.168 5.369 1.00 86.38 194 ALA A C 1
ATOM 1442 O O . ALA A 1 194 ? 8.142 -16.460 6.541 1.00 86.38 194 ALA A O 1
ATOM 1443 N N . GLY A 1 195 ? 7.433 -15.880 4.494 1.00 75.06 195 GLY A N 1
ATOM 1444 C CA . GLY A 1 195 ? 6.009 -15.932 4.804 1.00 75.06 195 GLY A CA 1
ATOM 1445 C C . GLY A 1 195 ? 5.504 -17.372 4.922 1.00 75.06 195 GLY A C 1
ATOM 1446 O O . GLY A 1 195 ? 5.599 -18.157 3.988 1.00 75.06 195 GLY A O 1
ATOM 1447 N N . GLY A 1 196 ? 4.886 -17.730 6.053 1.00 58.50 196 GLY A N 1
ATOM 1448 C CA . GLY A 1 196 ? 4.355 -19.086 6.291 1.00 58.50 196 GLY A CA 1
ATOM 1449 C C . GLY A 1 196 ? 3.245 -19.548 5.326 1.00 58.50 196 GLY A C 1
ATOM 1450 O O . GLY A 1 196 ? 2.890 -20.726 5.324 1.00 58.50 196 GLY A O 1
ATOM 1451 N N . GLY A 1 197 ? 2.704 -18.649 4.496 1.00 63.56 197 GLY A N 1
ATOM 1452 C CA . GLY A 1 197 ? 1.793 -18.963 3.395 1.00 63.56 197 GLY A CA 1
ATOM 1453 C C . GLY A 1 197 ? 2.525 -18.867 2.060 1.00 63.56 197 GLY A C 1
ATOM 1454 O O . GLY A 1 197 ? 2.670 -17.773 1.526 1.00 63.56 197 GLY A O 1
ATOM 1455 N N . ARG A 1 198 ? 2.977 -20.007 1.528 1.00 68.06 198 ARG A N 1
ATOM 1456 C CA . ARG A 1 198 ? 3.680 -20.081 0.237 1.00 68.06 198 ARG A CA 1
ATOM 1457 C C . ARG A 1 198 ? 2.726 -19.755 -0.910 1.00 68.06 198 ARG A C 1
ATOM 1459 O O . ARG A 1 198 ? 2.043 -20.644 -1.420 1.00 68.06 198 ARG A O 1
ATOM 1466 N N . ASP A 1 199 ? 2.678 -18.493 -1.319 1.00 83.00 199 ASP A N 1
ATOM 1467 C CA . ASP A 1 199 ? 2.082 -18.101 -2.595 1.00 83.00 199 ASP A CA 1
ATOM 1468 C C . ASP A 1 199 ? 3.052 -18.484 -3.725 1.00 83.00 199 ASP A C 1
ATOM 1470 O O . ASP A 1 199 ? 3.839 -17.678 -4.225 1.00 83.00 199 ASP A O 1
ATOM 1474 N N . LEU A 1 200 ? 3.025 -19.773 -4.083 1.00 87.38 200 LEU A N 1
ATOM 1475 C CA . LEU A 1 200 ? 3.918 -20.365 -5.083 1.00 87.38 200 LEU A CA 1
ATOM 1476 C C . LEU A 1 200 ? 3.787 -19.687 -6.454 1.00 87.38 200 LEU A C 1
ATOM 1478 O O . LEU A 1 200 ? 4.744 -19.672 -7.230 1.00 87.38 200 LEU A O 1
ATOM 1482 N N . GLU A 1 201 ? 2.610 -19.141 -6.767 1.00 89.44 201 GLU A N 1
ATOM 1483 C CA . GLU A 1 201 ? 2.374 -18.433 -8.021 1.00 89.44 201 GLU A CA 1
ATOM 1484 C C . GLU A 1 201 ? 3.042 -17.058 -8.004 1.00 89.44 201 GLU A C 1
ATOM 1486 O O . GLU A 1 201 ? 3.800 -16.744 -8.929 1.00 89.44 201 GLU A O 1
ATOM 1491 N N . ALA A 1 202 ? 2.862 -16.286 -6.928 1.00 90.12 202 ALA A N 1
ATOM 1492 C CA . ALA A 1 202 ? 3.558 -15.014 -6.754 1.00 90.12 202 ALA A CA 1
ATOM 1493 C C . ALA A 1 202 ? 5.085 -15.193 -6.741 1.00 90.12 202 ALA A C 1
ATOM 1495 O O . ALA A 1 202 ? 5.799 -14.426 -7.393 1.00 90.12 202 ALA A O 1
ATOM 1496 N N . GLU A 1 203 ? 5.599 -16.231 -6.074 1.00 91.88 203 GLU A N 1
ATOM 1497 C CA . GLU A 1 203 ? 7.029 -16.562 -6.093 1.00 91.88 203 GLU A CA 1
ATOM 1498 C C . GLU A 1 203 ? 7.523 -16.889 -7.504 1.00 91.88 203 GLU A C 1
ATOM 1500 O O . GLU A 1 203 ? 8.564 -16.386 -7.939 1.00 91.88 203 GLU A O 1
ATOM 1505 N N . ARG A 1 204 ? 6.788 -17.727 -8.245 1.00 93.38 204 ARG A N 1
ATOM 1506 C CA . ARG A 1 204 ? 7.144 -18.087 -9.622 1.00 93.38 204 ARG A CA 1
ATOM 1507 C C . ARG A 1 204 ? 7.172 -16.850 -10.514 1.00 93.38 204 ARG A C 1
ATOM 1509 O O . ARG A 1 204 ? 8.122 -16.677 -11.281 1.00 93.38 204 ARG A O 1
ATOM 1516 N N . GLN A 1 205 ? 6.165 -15.988 -10.401 1.00 94.44 205 GLN A N 1
ATOM 1517 C CA . GLN A 1 205 ? 6.088 -14.747 -11.165 1.00 94.44 205 GLN A CA 1
ATOM 1518 C C . GLN A 1 205 ? 7.242 -13.801 -10.806 1.00 94.44 205 GLN A C 1
ATOM 1520 O O . GLN A 1 205 ? 7.887 -13.248 -11.700 1.00 94.44 205 GLN A O 1
ATOM 1525 N N . ALA A 1 206 ? 7.554 -13.647 -9.518 1.00 95.38 206 ALA A N 1
ATOM 1526 C CA . ALA A 1 206 ? 8.673 -12.830 -9.060 1.00 95.38 206 ALA A CA 1
ATOM 1527 C C . ALA A 1 206 ? 10.025 -13.382 -9.551 1.00 95.38 206 ALA A C 1
ATOM 1529 O O . ALA A 1 206 ? 10.845 -12.609 -10.046 1.00 95.38 206 ALA A O 1
ATOM 1530 N N . LYS A 1 207 ? 10.234 -14.709 -9.538 1.00 96.44 207 LYS A N 1
ATOM 1531 C CA . LYS A 1 207 ? 11.440 -15.368 -10.088 1.00 96.44 207 LYS A CA 1
ATOM 1532 C C . LYS A 1 207 ? 11.604 -15.105 -11.588 1.00 96.44 207 LYS A C 1
ATOM 1534 O O . LYS A 1 207 ? 12.699 -14.760 -12.034 1.00 96.44 207 LYS A O 1
ATOM 1539 N N . GLN A 1 208 ? 10.523 -15.204 -12.363 1.00 97.12 208 GLN A N 1
ATOM 1540 C CA . GLN A 1 208 ? 10.543 -14.899 -13.800 1.00 97.12 208 GLN A CA 1
ATOM 1541 C C . GLN A 1 208 ? 10.879 -13.428 -14.069 1.00 97.12 208 GLN A C 1
ATOM 1543 O O . GLN A 1 208 ? 11.751 -13.125 -14.888 1.00 97.12 208 GLN A O 1
ATOM 1548 N N . ARG A 1 209 ? 10.236 -12.507 -13.342 1.00 97.56 209 ARG A N 1
ATOM 1549 C CA . ARG A 1 209 ? 10.512 -11.066 -13.443 1.00 97.56 209 ARG A CA 1
ATOM 1550 C C . ARG A 1 209 ? 11.950 -10.740 -13.044 1.00 97.56 209 ARG A C 1
ATOM 1552 O O . ARG A 1 209 ? 12.583 -9.930 -13.712 1.00 97.56 209 ARG A O 1
ATOM 1559 N N . LEU A 1 210 ? 12.493 -11.405 -12.022 1.00 98.06 210 LEU A N 1
ATOM 1560 C CA . LEU A 1 210 ? 13.873 -11.210 -11.571 1.00 98.06 210 LEU A CA 1
ATOM 1561 C C . LEU A 1 210 ? 14.876 -11.652 -12.638 1.00 98.06 210 LEU A C 1
ATOM 1563 O O . LEU A 1 210 ? 15.848 -10.946 -12.909 1.00 98.06 210 LEU A O 1
ATOM 1567 N N . GLN A 1 211 ? 14.634 -12.796 -13.282 1.00 97.81 211 GLN A N 1
ATOM 1568 C CA . GLN A 1 211 ? 15.463 -13.253 -14.395 1.00 97.81 211 GLN A CA 1
ATOM 1569 C C . GLN A 1 211 ? 15.449 -12.242 -15.550 1.00 97.81 211 GLN A C 1
ATOM 1571 O O . GLN A 1 211 ? 16.512 -11.896 -16.072 1.00 97.81 211 GLN A O 1
ATOM 1576 N N . ALA A 1 212 ? 14.269 -11.728 -15.911 1.00 97.62 212 ALA A N 1
ATOM 1577 C CA . ALA A 1 212 ? 14.130 -10.702 -16.941 1.00 97.62 212 ALA A CA 1
ATOM 1578 C C . ALA A 1 212 ? 14.854 -9.396 -16.560 1.00 97.62 212 ALA A C 1
ATOM 1580 O O . ALA A 1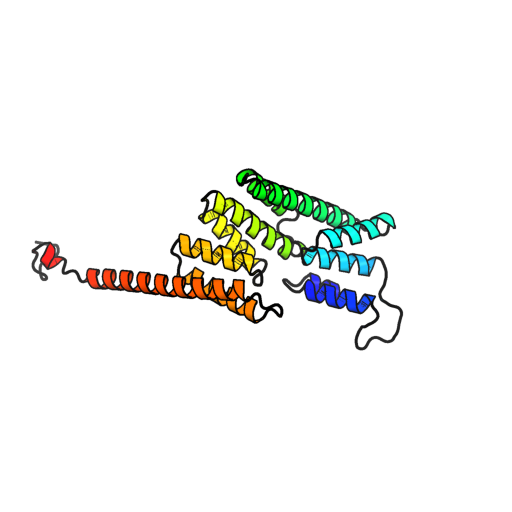 212 ? 15.592 -8.849 -17.379 1.00 97.62 212 ALA A O 1
ATOM 1581 N N . ALA A 1 213 ? 14.719 -8.937 -15.313 1.00 97.75 213 ALA A N 1
ATOM 1582 C CA . ALA A 1 213 ? 15.387 -7.739 -14.804 1.00 97.75 213 ALA A CA 1
ATOM 1583 C C . ALA A 1 213 ? 16.919 -7.874 -14.825 1.00 97.75 213 ALA A C 1
ATOM 1585 O O . ALA A 1 213 ? 17.618 -6.971 -15.285 1.00 97.75 213 ALA A O 1
ATOM 1586 N N . ARG A 1 214 ? 17.458 -9.030 -14.412 1.00 97.94 214 ARG A N 1
ATOM 1587 C CA . ARG A 1 214 ? 18.902 -9.319 -14.469 1.00 97.94 214 ARG A CA 1
ATOM 1588 C C . ARG A 1 214 ? 19.424 -9.351 -15.905 1.00 97.94 214 ARG A C 1
ATOM 1590 O O . ARG A 1 214 ? 20.479 -8.779 -16.179 1.00 97.94 214 ARG A O 1
ATOM 1597 N N . ALA A 1 215 ? 18.685 -9.970 -16.826 1.00 97.56 215 ALA A N 1
ATOM 1598 C CA . ALA A 1 215 ? 19.043 -9.980 -18.243 1.00 97.56 215 ALA A CA 1
ATOM 1599 C C . ALA A 1 215 ? 19.034 -8.560 -18.840 1.00 97.56 215 ALA A C 1
ATOM 1601 O O . ALA A 1 215 ? 19.980 -8.179 -19.532 1.00 97.56 215 ALA A O 1
ATOM 1602 N N . ALA A 1 216 ? 18.014 -7.757 -18.523 1.00 96.44 216 ALA A N 1
ATOM 1603 C CA . ALA A 1 216 ? 17.904 -6.369 -18.965 1.00 96.44 216 ALA A CA 1
ATOM 1604 C C . ALA A 1 216 ? 19.032 -5.489 -18.401 1.00 96.44 216 ALA A C 1
ATOM 1606 O O . ALA A 1 216 ? 19.655 -4.734 -19.151 1.00 96.44 216 ALA A O 1
ATOM 1607 N N . ARG A 1 217 ? 19.368 -5.647 -17.113 1.00 96.31 217 ARG A N 1
ATOM 1608 C CA . ARG A 1 217 ? 20.510 -4.978 -16.469 1.00 96.31 217 ARG A CA 1
ATOM 1609 C C . ARG A 1 217 ? 21.830 -5.334 -17.152 1.00 96.31 217 ARG A C 1
ATOM 1611 O O . ARG A 1 217 ? 22.595 -4.435 -17.490 1.00 96.31 217 ARG A O 1
ATOM 1618 N N . ALA A 1 218 ? 22.081 -6.619 -17.407 1.00 95.75 218 ALA A N 1
ATOM 1619 C CA . ALA A 1 218 ? 23.294 -7.064 -18.093 1.00 95.75 218 ALA A CA 1
ATOM 1620 C C . ALA A 1 218 ? 23.377 -6.517 -19.529 1.00 95.75 218 ALA A C 1
ATOM 1622 O O . ALA A 1 218 ? 24.445 -6.101 -19.974 1.00 95.75 218 ALA A O 1
ATOM 1623 N N . ALA A 1 219 ? 22.256 -6.468 -20.256 1.00 94.06 219 ALA A N 1
ATOM 1624 C CA . ALA A 1 219 ? 22.204 -5.870 -21.589 1.00 94.06 219 ALA A CA 1
ATOM 1625 C C . ALA A 1 219 ? 22.466 -4.353 -21.559 1.00 94.06 219 ALA A C 1
ATOM 1627 O O . ALA A 1 219 ? 23.187 -3.838 -22.415 1.00 94.06 219 ALA A O 1
ATOM 1628 N N . GLN A 1 220 ? 21.924 -3.640 -20.565 1.00 91.62 220 GLN A N 1
ATOM 1629 C CA . GLN A 1 220 ? 22.188 -2.213 -20.359 1.00 91.62 220 GLN A CA 1
ATOM 1630 C C . GLN A 1 220 ? 23.668 -1.953 -20.057 1.00 91.62 220 GLN A C 1
ATOM 1632 O O . GLN A 1 220 ? 24.242 -1.044 -20.652 1.00 91.62 220 GLN A O 1
ATOM 1637 N N . GLN A 1 221 ? 24.288 -2.775 -19.204 1.00 90.88 221 GLN A N 1
ATOM 1638 C CA . GLN A 1 221 ? 25.719 -2.698 -18.890 1.00 90.88 221 GLN A CA 1
ATOM 1639 C C . GLN A 1 221 ? 26.580 -2.945 -20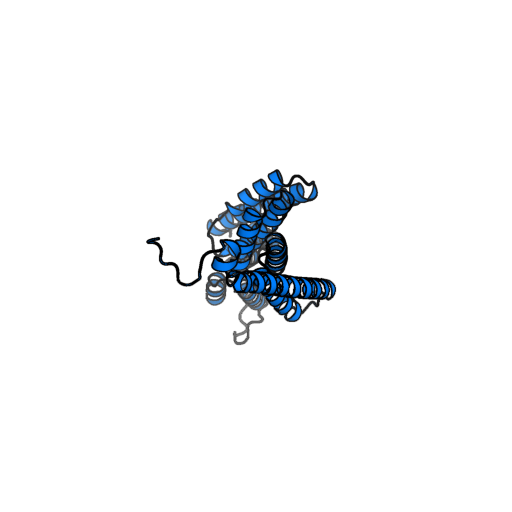.129 1.00 90.88 221 GLN A C 1
ATOM 1641 O O . GLN A 1 221 ? 27.359 -2.078 -20.494 1.00 90.88 221 GLN A O 1
ATOM 1646 N N . ARG A 1 222 ? 26.349 -4.036 -20.872 1.00 91.56 222 ARG A N 1
ATOM 1647 C CA . ARG A 1 222 ? 27.090 -4.313 -22.119 1.00 91.56 222 ARG A CA 1
ATOM 1648 C C . ARG A 1 222 ? 26.985 -3.176 -23.132 1.00 91.56 222 ARG A C 1
ATOM 1650 O O . ARG A 1 222 ? 27.957 -2.863 -23.814 1.00 91.56 222 ARG A O 1
ATOM 1657 N N . ARG A 1 223 ? 25.804 -2.559 -23.253 1.00 87.75 223 ARG A N 1
ATOM 1658 C CA . ARG A 1 223 ? 25.604 -1.398 -24.129 1.00 87.75 223 ARG A CA 1
ATOM 1659 C C . ARG A 1 223 ? 26.405 -0.188 -23.644 1.00 87.75 223 ARG A C 1
ATOM 1661 O O . ARG A 1 223 ? 26.987 0.496 -24.479 1.00 87.75 223 ARG A O 1
ATOM 1668 N N . ALA A 1 224 ? 26.431 0.065 -22.337 1.00 85.75 224 ALA A N 1
ATOM 1669 C CA . ALA A 1 224 ? 27.241 1.125 -21.744 1.00 85.75 224 ALA A CA 1
ATOM 1670 C C . ALA A 1 224 ? 28.743 0.868 -21.947 1.00 85.75 224 ALA A C 1
ATOM 1672 O O . ALA A 1 224 ? 29.442 1.770 -22.393 1.00 85.75 224 ALA A O 1
ATOM 1673 N N . ASP A 1 225 ? 29.209 -0.365 -21.741 1.00 84.12 225 ASP A N 1
ATOM 1674 C CA . ASP A 1 225 ? 30.603 -0.763 -21.960 1.00 84.12 225 ASP A CA 1
ATOM 1675 C C . ASP A 1 225 ? 30.995 -0.599 -23.431 1.00 84.12 225 ASP A C 1
ATOM 1677 O O . ASP A 1 225 ? 32.017 0.003 -23.731 1.00 84.12 225 ASP A O 1
ATOM 1681 N N . THR A 1 226 ? 30.140 -1.031 -24.367 1.00 82.50 226 THR A N 1
ATOM 1682 C CA . THR A 1 226 ? 30.379 -0.855 -25.812 1.00 82.50 226 THR A CA 1
ATOM 1683 C C . THR A 1 226 ? 30.455 0.624 -26.196 1.00 82.50 226 THR A C 1
ATOM 1685 O O . THR A 1 226 ? 31.298 0.999 -27.002 1.00 82.50 226 THR A O 1
ATOM 1688 N N . LEU A 1 227 ? 29.598 1.478 -25.623 1.00 77.12 227 LEU A N 1
ATOM 1689 C CA . LEU A 1 227 ? 29.652 2.932 -25.821 1.00 77.12 227 LEU A CA 1
ATOM 1690 C C . LEU A 1 227 ? 30.912 3.546 -25.198 1.00 77.12 227 LEU A C 1
ATOM 1692 O O . LEU A 1 227 ? 31.494 4.444 -25.796 1.00 77.12 227 LEU A O 1
ATOM 1696 N N . SER A 1 228 ? 31.353 3.045 -24.043 1.00 68.88 228 SER A N 1
ATOM 1697 C CA . SER A 1 228 ? 32.587 3.477 -23.382 1.00 68.88 228 SER A CA 1
ATOM 1698 C C . SER A 1 228 ? 33.829 3.062 -24.173 1.00 68.88 228 SER A C 1
ATOM 1700 O O . SER A 1 228 ? 34.732 3.869 -24.338 1.00 68.88 228 SER A O 1
ATOM 1702 N N . THR A 1 229 ? 33.870 1.847 -24.725 1.00 63.38 229 THR A N 1
ATOM 1703 C CA . THR A 1 229 ? 34.939 1.391 -25.631 1.00 63.38 229 THR A CA 1
ATOM 1704 C C . THR A 1 229 ? 34.841 2.069 -27.002 1.00 63.38 229 THR A C 1
ATOM 1706 O O . THR A 1 229 ? 35.844 2.295 -27.663 1.00 63.38 229 THR A O 1
ATOM 1709 N N . SER A 1 230 ? 33.640 2.467 -27.432 1.00 59.72 230 SER A N 1
ATOM 1710 C CA . SER A 1 230 ? 33.434 3.317 -28.609 1.00 59.72 230 SER A CA 1
ATOM 1711 C C . SER A 1 230 ? 33.752 4.795 -28.339 1.00 59.72 230 SER A C 1
ATOM 1713 O O . SER A 1 230 ? 33.763 5.570 -29.288 1.00 59.72 230 SER A O 1
ATOM 1715 N N . ALA A 1 231 ? 34.019 5.226 -27.103 1.00 53.38 231 ALA A N 1
ATOM 1716 C CA . ALA A 1 231 ? 34.621 6.538 -26.843 1.00 53.38 231 ALA A CA 1
ATOM 1717 C C . ALA A 1 231 ? 36.131 6.537 -27.160 1.00 53.38 231 ALA A C 1
ATOM 1719 O O . ALA A 1 231 ? 36.690 7.597 -27.425 1.00 53.38 231 ALA A O 1
ATOM 1720 N N . ASP A 1 232 ? 36.744 5.351 -27.290 1.00 51.00 232 ASP A N 1
ATOM 1721 C CA . ASP A 1 232 ? 38.018 5.146 -27.992 1.00 51.00 232 ASP A CA 1
ATOM 1722 C C . ASP A 1 232 ? 37.825 5.064 -29.522 1.00 51.00 232 ASP A C 1
ATOM 1724 O O . ASP A 1 232 ? 38.701 4.587 -30.251 1.00 51.00 232 ASP A O 1
ATOM 1728 N N . LEU A 1 233 ? 36.681 5.516 -30.063 1.00 56.19 233 LEU A N 1
ATOM 1729 C CA . LEU A 1 233 ? 36.584 5.800 -31.490 1.00 56.19 233 LEU A CA 1
ATOM 1730 C C . LEU A 1 233 ? 37.597 6.905 -31.765 1.00 56.19 233 LEU A C 1
ATOM 1732 O O . LEU A 1 233 ? 37.419 8.041 -31.341 1.00 56.19 233 LEU A O 1
ATOM 1736 N N . HIS A 1 234 ? 38.687 6.529 -32.425 1.00 61.03 234 HIS A N 1
ATOM 1737 C CA . HIS A 1 234 ? 39.787 7.385 -32.835 1.00 61.03 234 HIS A CA 1
ATOM 1738 C C . HIS A 1 234 ? 39.278 8.650 -33.551 1.00 61.03 234 HIS A C 1
ATOM 1740 O O . HIS A 1 234 ? 39.228 8.683 -34.780 1.00 61.03 234 HIS A O 1
ATOM 1746 N N . TYR A 1 235 ? 38.899 9.689 -32.802 1.00 56.94 235 TYR A N 1
ATOM 1747 C CA . TYR A 1 235 ? 38.316 10.924 -33.336 1.00 56.94 235 TYR A CA 1
ATOM 1748 C C . TYR A 1 235 ? 39.223 11.546 -34.404 1.00 56.94 235 TYR A C 1
ATOM 1750 O O . TYR A 1 235 ? 38.744 12.014 -35.430 1.00 56.94 235 TYR A O 1
ATOM 1758 N N . TYR A 1 236 ? 40.537 11.408 -34.229 1.00 59.16 236 TYR A N 1
ATOM 1759 C CA . TYR A 1 236 ? 41.571 11.744 -35.209 1.00 59.16 236 TYR A CA 1
ATOM 1760 C C . TYR A 1 236 ? 41.416 11.012 -36.555 1.00 59.16 236 TYR A C 1
ATOM 1762 O O . TYR A 1 236 ? 41.552 11.626 -37.607 1.00 59.16 236 TYR A O 1
ATOM 1770 N N . LYS A 1 237 ? 41.043 9.724 -36.565 1.00 60.16 237 LYS A N 1
ATOM 1771 C CA . LYS A 1 237 ? 40.777 8.975 -37.809 1.00 60.16 237 LYS A CA 1
ATOM 1772 C C . LYS A 1 237 ? 39.478 9.405 -38.494 1.00 60.16 237 LYS A C 1
ATOM 1774 O O . LYS A 1 237 ? 39.414 9.363 -39.716 1.00 60.16 237 LYS A O 1
ATOM 1779 N N . VAL A 1 238 ? 38.456 9.801 -37.732 1.00 64.00 238 VAL A N 1
ATOM 1780 C CA . VAL A 1 238 ? 37.162 10.253 -38.282 1.00 64.00 238 VAL A CA 1
ATOM 1781 C C . VAL A 1 238 ? 37.259 11.673 -38.839 1.00 64.00 238 VAL A C 1
ATOM 1783 O O . VAL A 1 238 ? 36.700 11.958 -39.892 1.00 64.00 238 VAL A O 1
ATOM 1786 N N . LEU A 1 239 ? 37.997 12.549 -38.158 1.00 65.38 239 LEU A N 1
ATOM 1787 C CA . LEU A 1 239 ? 38.228 13.932 -38.577 1.00 65.38 239 LEU A CA 1
ATOM 1788 C C . LEU A 1 239 ? 39.389 14.068 -39.579 1.00 65.38 239 LEU A C 1
ATOM 1790 O O . LEU A 1 239 ? 39.644 15.168 -40.055 1.00 65.38 239 LEU A O 1
ATOM 1794 N N . ALA A 1 240 ? 40.074 12.964 -39.904 1.00 68.62 240 ALA A N 1
ATOM 1795 C CA . ALA A 1 240 ? 41.284 12.926 -40.731 1.00 68.62 240 ALA A CA 1
ATOM 1796 C C . ALA A 1 240 ? 42.386 13.896 -40.253 1.00 68.62 240 ALA A C 1
ATOM 1798 O O . ALA A 1 240 ? 43.114 14.471 -41.059 1.00 68.62 240 ALA A O 1
ATOM 1799 N N . VAL A 1 241 ? 42.510 14.062 -38.935 1.00 67.00 241 VAL A N 1
ATOM 1800 C CA . VAL A 1 241 ? 43.520 14.910 -38.290 1.00 67.00 241 VAL A CA 1
ATOM 1801 C C . VAL A 1 241 ? 44.623 14.016 -37.727 1.00 67.00 241 VAL A C 1
ATOM 1803 O O . VAL A 1 241 ? 44.341 12.944 -37.185 1.00 67.00 241 VAL A O 1
ATOM 1806 N N . ASP A 1 242 ? 45.884 14.432 -37.859 1.00 65.94 242 ASP A N 1
ATOM 1807 C CA . ASP A 1 242 ? 47.005 13.704 -37.261 1.00 65.94 242 ASP A CA 1
ATOM 1808 C C . ASP A 1 242 ? 46.830 13.669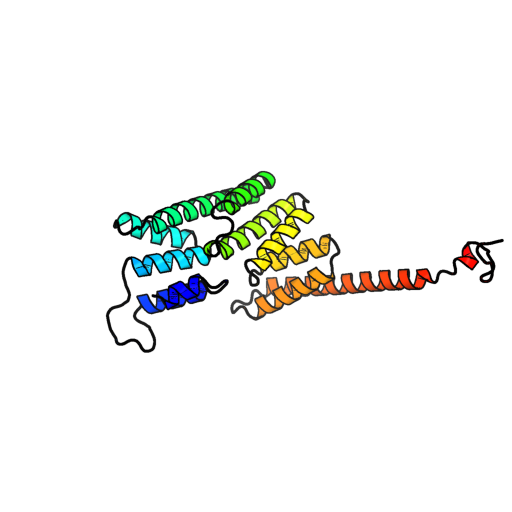 -35.728 1.00 65.94 242 ASP A C 1
ATOM 1810 O O . ASP A 1 242 ? 46.598 14.716 -35.122 1.00 65.94 242 ASP A O 1
ATOM 1814 N N . PRO A 1 243 ? 46.941 12.504 -35.061 1.00 60.56 243 PRO A N 1
ATOM 1815 C CA . PRO A 1 243 ? 46.845 12.402 -33.602 1.00 60.56 243 PRO A CA 1
ATOM 1816 C C . PRO A 1 243 ? 47.883 13.239 -32.828 1.00 60.56 243 PRO A C 1
ATOM 1818 O O . PRO A 1 243 ? 47.804 13.297 -31.601 1.00 60.56 243 PRO A O 1
ATOM 1821 N N . LYS A 1 244 ? 48.858 13.860 -33.506 1.00 66.50 244 LYS A N 1
ATOM 1822 C CA . LYS A 1 244 ? 49.828 14.804 -32.929 1.00 66.50 244 LYS A CA 1
ATOM 1823 C C . LYS A 1 244 ? 49.504 16.284 -33.163 1.00 66.50 244 LYS A C 1
ATOM 1825 O O . LYS A 1 244 ? 50.260 17.122 -32.673 1.00 66.50 244 LYS A O 1
ATOM 1830 N N . ALA A 1 245 ? 48.440 16.617 -33.892 1.00 58.75 245 ALA A N 1
ATOM 1831 C CA . ALA A 1 245 ? 48.046 18.007 -34.101 1.00 58.75 245 ALA A CA 1
ATOM 1832 C C . ALA A 1 245 ? 47.583 18.623 -32.768 1.00 58.75 245 ALA A C 1
ATOM 1834 O O . ALA A 1 245 ? 46.709 18.079 -32.090 1.00 58.75 245 ALA A O 1
ATOM 1835 N N . SER A 1 246 ? 48.202 19.733 -32.363 1.00 57.25 246 SER A N 1
ATOM 1836 C CA . SER A 1 246 ? 47.757 20.521 -31.203 1.00 57.25 246 SER A CA 1
ATOM 1837 C C . SER A 1 246 ? 46.683 21.528 -31.628 1.00 57.25 246 SER A C 1
ATOM 1839 O O . SER A 1 246 ? 46.624 21.867 -32.803 1.00 57.25 246 SER A O 1
ATOM 1841 N N . GLU A 1 247 ? 45.880 22.053 -30.693 1.00 53.62 247 GLU A N 1
ATOM 1842 C CA . GLU A 1 247 ? 44.788 23.030 -30.942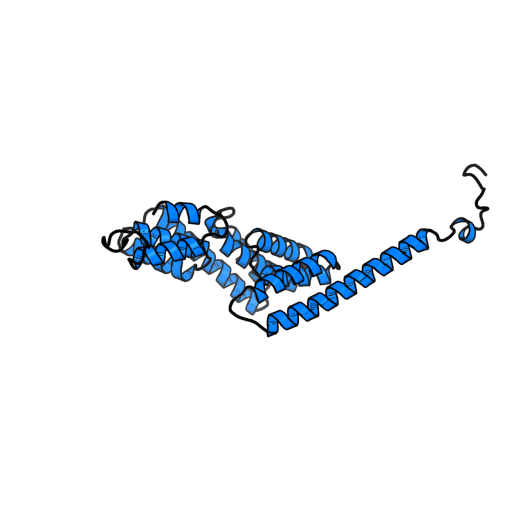 1.00 53.62 247 GLU A CA 1
ATOM 1843 C C . GLU A 1 247 ? 45.202 24.346 -31.650 1.00 53.62 247 GLU A C 1
ATOM 1845 O O . GLU A 1 247 ? 44.366 25.224 -31.847 1.00 53.62 247 GLU A O 1
ATOM 1850 N N . ALA A 1 248 ? 46.475 24.514 -32.016 1.00 49.25 248 ALA A N 1
ATOM 1851 C CA . ALA A 1 248 ? 47.053 25.751 -32.534 1.00 49.25 248 ALA A CA 1
ATOM 1852 C C . ALA A 1 248 ? 47.431 25.735 -34.035 1.00 49.25 248 ALA A C 1
ATOM 1854 O O . ALA A 1 248 ? 48.091 26.675 -34.478 1.00 49.25 248 ALA A O 1
ATOM 1855 N N . GLU A 1 249 ? 47.030 24.725 -34.814 1.00 40.78 249 GLU A N 1
ATOM 1856 C CA . GLU A 1 249 ? 47.231 24.656 -36.281 1.00 40.78 249 GLU A CA 1
ATOM 1857 C C . GLU A 1 249 ? 45.899 24.544 -37.032 1.00 40.78 249 GLU A C 1
ATOM 1859 O O . GLU A 1 249 ? 45.762 25.228 -38.074 1.00 40.78 249 GLU A O 1
#

Sequence (249 aa):
RLRAEALLLLPGRAKEALQYIDECTAGAVPGASASLPFTGAPWQWLRARGLYASNQLDEAVAELQGLQARGEGAEAAEALLANAQAQAQHKGKGNDHFKKGSYEAAAAAYSAALEIRAGCPLARAFSAVVHCNRAAALHALNKHVDALADCIRAAVLAPDYTKALSRRAELSMELRDFPQAVEDLEGLLALLEAGGGRDLEAERQAKQRLQAARAARAAQQRRADTLSTSADLHYYKVLAVDPKASEAE

Foldseek 3Di:
DVVLVVLLVDAPSLVVSLVVLVCQQVQNDPPDDSDDRPDDLVSLLSNLLSCLLQVVLVVSLVSLVVCVVVVNHDPVSVLSNVLSVLLVVLQVQLVVCVVVLVLVSNLVSLVSSCVRCPPDSSNLNVQLVSLLSNLVSCVSVVVLVSSLVSLVSSCVSPVLPLSSLCSNLVSCVVVLVLVSNLVSLVSSLVSLVVDPDNPVVVNVVSVVSNVVSVVSVVVVVVVVVVVVVCVVVVVCVVVVHDPPDDPPD

pLDDT: mean 87.98, std 13.55, range [40.78, 98.69]